Protein 4Z8M (pdb70)

CATH classification: 2.60.210.10

GO terms:
  GO:0061630 ubiquitin protein ligase activity (F, IDA)
  GO:0002753 cytoplasmic pattern recognition receptor signaling pathway (P, IDA)
  GO:0034142 toll-like receptor 4 signaling pathway (P, IDA)
  GO:0034162 toll-like receptor 9 signaling pathway (P, IDA)
  GO:0038061 non-canonical NF-kappaB signal transduction (P, IDA)
  GO:0005737 cytoplasm (C, IDA)
  GO:0038173 interleukin-17A-mediated signaling pathway (P, IDA)
  GO:0030674 protein-macromolecule adaptor activity (F, IDA)
  GO:0034450 ubiquitin-ubiquitin ligase activity (F, IDA)
  GO:0140374 antiviral innate immune response (P, IDA)
  GO:0023035 CD40 signaling pathway (P, IDA)
  GO:0050852 T cell receptor signaling pathway (P, IDA)
  GO:0007249 canonical NF-kappaB signal transduction (P, IDA)
  GO:0070534 protein K63-linked ubiquitination (P, IDA)
  GO:0000045 autophagosome assembly (P, IDA)
  GO:0005737 cytoplasm (C, IC)
  GO:0031234 extrinsic component of cytoplasmic side of plasma membrane (C, IC)
  GO:0038172 interleukin-33-mediated signaling pathway (P, IMP)
  GO:1904996 positive regulation of leukocyte adhesion to vascular endothelial cell (P, IMP)
  GO:0007249 canonical NF-kappaB signal transduction (P, IMP)

Secondary structure (DSSP, 8-state):
-EEEEEEE--HHHHHHHHHTT--EEEEPPPEESSSS--EEEEEEEE--TT-SSSTTEEEEEEEEE--TTGGGS-SS--EEEEEEE---SS-SSP--EEEEEEE-TT-STTSPP-SSEEEEEEEEEEEEEGGGGGGTT-EETTEEEEEEEEE-/-EEEEEEE--HHHHHHHHHTT--EEEEPPPEESSSS--EEEEEEEE--TT-SS-TTEEEEEEEEE--TTGGGS-SS--EEEEEEEPP--SSTT---EEEEEEE-TTSGGGSPPSSSB-SEEEEEEEEEEGGGGGGTT-BSSS-EEEEEEEE-------/---EEEE--/--EEEE-

B-factor: mean 55.22, std 14.44, range [28.88, 108.56]

InterPro domains:
  IPR001293 Zinc finger, TRAF-type [PF02176] (204-261)
  IPR001293 Zinc finger, TRAF-type [PS50145] (151-192)
  IPR001293 Zinc finger, TRAF-type [PS50145] (204-258)
  IPR001841 Zinc finger, RING-type [PF13923] (69-107)
  IPR001841 Zinc finger, RING-type [PS50089] (70-109)
  IPR001841 Zinc finger, RING-type [SM00184] (70-108)
  IPR002083 MATH/TRAF domain [PS50144] (350-499)
  IPR002083 MATH/TRAF domain [SM00061] (355-482)
  IPR008974 TRAF-like [G3DSA:2.60.210.10] (304-502)
  IPR012227 TNF receptor-associated factor TRAF, metazoa [PIRSF015614] (44-505)
  IPR013083 Zinc finger, RING/FYVE/PHD-type [G3DSA:3.30.40.10] (50-160)
  IPR013083 Zinc finger, RING/FYVE/PHD-type [G3DSA:3.30.40.10] (161-210)
  IPR013083 Zinc finger, RING/FYVE/PHD-type [G3DSA:3.30.40.10] (211-270)
  IPR017907 Zinc finger, RING-type, conserved site [PS00518] (85-94)
  IPR027139 TNF receptor-associated factor 6, C3HC3D-type RING zinc finger [cd16643] (67-124)
  IPR037309 TNF receptor-associated factor 6, MATH domain [cd03776] (351-500)
  IPR041310 TNF receptor-associated factor 6, zinc finger 2 [PF18048] (157-183)
  IPR049342 TRAF1-6, MATH domain [PF21355] (373-496)

Sequence (326 aa):
NGIYIWKIGNFGMHLKCQEEEKPVVIHSPGFYTGKPGYKLCMRLHLQLPTAQRCANYISLFVHTMQGEYDSHLPWPFQGTIRLTILDQSEAPVRQNHEEIMDAKPELLAFQRPTIPRNPKGFGYVTFMHLEALRQRTFIKDDTLLVRCEVSTNGIYIWKIGNFGMHLKCQEEEKPVVIHSPGFYTGKPGYKLCMRLHLQLPTAQRCANYISLFVHTMQGEYDSHLPWPFQGTIRLTILDQSEAPVRQNHEEIMDAKP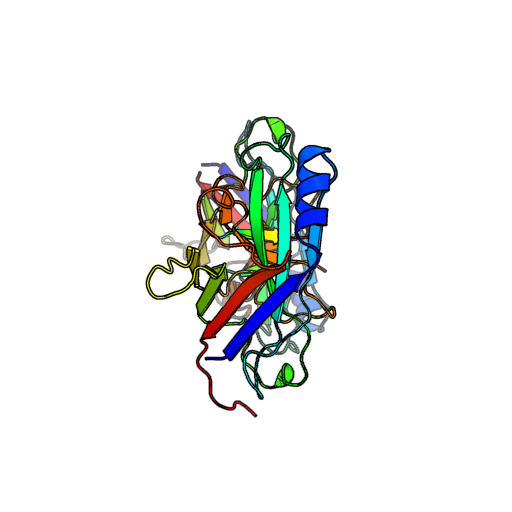ELLAFQRPTIPRNPKGFGYVTFMHLEALRQRTFIKDDTLLVRCEVSTRFDLEHHGPEENEYKGPEENEY

Nearest PDB structures (foldseek):
  1lb6-assembly1_A  TM=9.912E-01  e=5.684E-27  Homo sapiens
  1lb4-assembly1_A  TM=9.778E-01  e=6.799E-25  Homo sapiens
  6myd-assembly2_C  TM=9.867E-01  e=9.289E-24  Danio rerio
  3zjb-assembly1_C  TM=8.661E-01  e=1.782E-12  Homo sapiens
  4m4e-assembly1_C  TM=8.945E-01  e=5.129E-12  Homo sapiens

Organism: Homo sapiens (NCBI:txid9606)

Foldseek 3Di:
DAKDKFKAAQQVVQVVCLAVQHKHKDKGDWDALDVPGWIKIKIWTQAHCPDDPLRQAIWMWMATFDDPCLVPDDPQDFFKKKKWWFAPADDPVGDIQIDIDGDDRPDPRRGRDPHRIDPDIDTGSRRDHNVVCVVGPQADPRIIIMMMHIGD/DAKDKFKAALLVVQVVVQQVQHWDKDKGDWDALDVVGWIKIKIWTQAHCPDDPQHQAIWMWMATFDDDCLVWDDPQFWWKKKKWWWFPPPDPPTDIQIDIDTDDRVDPRRGHDPHGIPPDTDTGSRRDGNVVCVVGVQDDNRITMMMMHIDGDDDTPD/DDDDDDDDD/DDDDDDD

Solvent-accessible surface area: 15694 Å² total; per-residue (Å²): 130,16,96,58,52,12,143,7,36,89,0,30,88,31,40,120,29,7,122,104,64,101,104,11,53,34,69,11,80,30,16,58,21,29,164,90,5,10,51,0,1,0,4,0,27,2,32,43,51,110,33,112,82,26,28,46,65,0,0,0,4,0,0,0,33,81,15,145,53,8,80,153,25,99,56,29,0,94,19,35,1,83,0,1,0,29,8,38,20,101,49,119,89,107,91,71,61,73,50,87,3,88,7,54,55,36,1,21,0,0,60,117,4,118,100,94,63,12,38,36,0,5,0,5,52,45,5,4,70,20,47,32,13,216,139,106,56,6,48,106,126,69,30,0,30,0,48,0,32,6,40,123,114,13,109,52,82,11,70,6,34,98,0,40,48,46,52,61,46,12,86,78,52,43,106,8,54,25,98,10,76,32,17,61,15,28,153,75,0,2,45,1,13,1,8,0,32,2,36,40,61,114,30,108,98,22,26,48,63,0,0,0,3,2,10,1,37,80,12,85,62,7,79,91,10,69,60,41,1,104,23,41,0,97,0,0,0,29,4,36,24,108,36,137,69,133,113,64,61,62,63,101,3,100,8,31,47,51,0,25,2,4,48,123,6,122,104,89,44,18,61,9,0,0,0,19,49,68,5,8,63,21,66,30,19,90,151,90,58,4,52,71,125,66,37,0,36,0,47,1,13,3,50,46,99,76,94,84,92,102,108,56,45,23,1,38,90,53,216,107,40,30,7,37,88,145

Radius of gyration: 23.46 Å; Cα contacts (8 Å, |Δi|>4): 757; chains: 4; bounding box: 37×64×63 Å

Structure (mmCIF, N/CA/C/O backbone):
data_4Z8M
#
_entry.id   4Z8M
#
_cell.length_a   52.392
_cell.length_b   78.035
_cell.length_c   108.751
_cell.angle_alpha   90.00
_cell.angle_beta   90.00
_cell.angle_gamma   90.00
#
_symmetry.space_group_name_H-M   'P 21 2 21'
#
loop_
_entity.id
_entity.type
_entity.pdbx_description
1 polymer 'TNF receptor-associated factor 6'
2 polymer 'Peptide from Mitochondrial antiviral-signaling protein'
#
loop_
_atom_site.group_PDB
_atom_site.id
_atom_site.type_symbol
_atom_site.label_atom_id
_atom_site.label_alt_id
_atom_site.label_comp_id
_atom_site.label_asym_id
_atom_site.label_entity_id
_atom_site.label_seq_id
_atom_site.pdbx_PDB_ins_code
_atom_site.Cartn_x
_atom_site.Cartn_y
_atom_site.Cartn_z
_atom_site.occupancy
_atom_site.B_iso_or_equiv
_atom_site.auth_seq_id
_atom_site.auth_comp_id
_atom_site.auth_asym_id
_atom_site.auth_atom_id
_atom_site.pdbx_PDB_model_num
ATOM 1 N N . ASN A 1 7 ? 34.862 81.955 27.883 1.00 58.21 350 ASN A N 1
ATOM 2 C CA . ASN A 1 7 ? 33.583 82.345 27.295 1.00 54.56 350 ASN A CA 1
ATOM 3 C C . ASN A 1 7 ? 32.645 81.169 27.092 1.00 60.03 350 ASN A C 1
ATOM 4 O O . ASN A 1 7 ? 33.048 80.120 26.580 1.00 67.26 350 ASN A O 1
ATOM 9 N N . GLY A 1 8 ? 31.384 81.350 27.471 1.00 59.37 351 GLY A N 1
ATOM 10 C CA . GLY A 1 8 ? 30.406 80.307 27.269 1.00 53.96 351 GLY A CA 1
ATOM 11 C C . GLY A 1 8 ? 29.782 80.513 25.918 1.00 52.88 351 GLY A C 1
ATOM 12 O O . GLY A 1 8 ? 29.515 81.643 25.518 1.00 53.77 351 GLY A O 1
ATOM 13 N N . ILE A 1 9 ? 29.518 79.411 25.234 1.00 49.45 352 ILE A N 1
ATOM 14 C CA . ILE A 1 9 ? 28.961 79.445 23.897 1.00 47.24 352 ILE A CA 1
ATOM 15 C C . ILE A 1 9 ? 27.813 78.470 23.843 1.00 46.93 352 ILE A C 1
ATOM 16 O O . ILE A 1 9 ? 27.954 77.333 24.286 1.00 50.04 352 ILE A O 1
ATOM 21 N N . TYR A 1 10 ? 26.672 78.901 23.320 1.00 41.97 353 TYR A N 1
ATOM 22 C CA . TYR A 1 10 ? 25.566 77.984 23.155 1.00 36.46 353 TYR A CA 1
ATOM 23 C C . TYR A 1 10 ? 24.978 78.117 21.774 1.00 37.21 353 TYR A C 1
ATOM 24 O O . TYR A 1 10 ? 24.651 79.213 21.326 1.00 36.26 353 TYR A O 1
ATOM 33 N N . ILE A 1 11 ? 24.824 76.981 21.104 1.00 41.31 354 ILE A N 1
ATOM 34 C CA . ILE A 1 11 ? 24.268 76.979 19.763 1.00 38.73 354 ILE A CA 1
ATOM 35 C C . ILE A 1 11 ? 22.906 76.341 19.794 1.00 42.33 354 ILE A C 1
ATOM 36 O O . ILE A 1 11 ? 22.762 75.149 20.093 1.00 50.13 354 ILE A O 1
ATOM 41 N N . TRP A 1 12 ? 21.915 77.173 19.492 1.00 40.82 355 TRP A N 1
ATOM 42 C CA . TRP A 1 12 ? 20.496 76.856 19.538 1.00 36.38 355 TRP A CA 1
ATOM 43 C C . TRP A 1 12 ? 20.097 76.292 18.181 1.00 41.25 355 TRP A C 1
ATOM 44 O O . TRP A 1 12 ? 20.033 77.021 17.199 1.00 42.49 355 TRP A O 1
ATOM 55 N N . LYS A 1 13 ? 19.874 74.988 18.111 1.00 38.90 356 LYS A N 1
ATOM 56 C CA . LYS A 1 13 ? 19.413 74.379 16.881 1.00 38.71 356 LYS A CA 1
ATOM 57 C C . LYS A 1 13 ? 17.891 74.517 16.825 1.00 41.62 356 LYS A C 1
ATOM 58 O O . LYS A 1 13 ? 17.181 73.885 17.596 1.00 41.58 356 LYS A O 1
ATOM 64 N N . ILE A 1 14 ? 17.390 75.364 15.932 1.00 43.78 357 ILE A N 1
ATOM 65 C CA . ILE A 1 14 ? 15.943 75.550 15.764 1.00 44.17 357 ILE A CA 1
ATOM 66 C C . ILE A 1 14 ? 15.433 74.701 14.604 1.00 47.66 357 ILE A C 1
ATOM 67 O O . ILE A 1 14 ? 15.527 75.116 13.454 1.00 52.16 357 ILE A O 1
ATOM 72 N N . GLY A 1 15 ? 14.909 73.511 14.896 1.00 48.51 358 GLY A N 1
ATOM 73 C CA . GLY A 1 15 ? 14.448 72.613 13.850 1.00 44.83 358 GLY A CA 1
ATOM 74 C C . GLY A 1 15 ? 13.109 73.006 13.266 1.00 49.99 358 GLY A C 1
ATOM 75 O O . GLY A 1 15 ? 12.462 73.926 13.766 1.00 52.34 358 GLY A O 1
ATOM 76 N N . ASN A 1 16 ? 12.703 72.309 12.204 1.00 53.98 359 ASN A N 1
ATOM 77 C CA . ASN A 1 16 ? 11.364 72.447 11.644 1.00 55.25 359 ASN A CA 1
ATOM 78 C C . ASN A 1 16 ? 11.111 73.855 11.111 1.00 55.45 359 ASN A C 1
ATOM 79 O O . ASN A 1 16 ? 9.975 74.333 11.086 1.00 59.90 359 ASN A O 1
ATOM 84 N N . PHE A 1 17 ? 12.170 74.520 10.674 1.00 50.97 360 PHE A N 1
ATOM 85 C CA . PHE A 1 17 ? 12.074 75.940 10.372 1.00 51.50 360 PHE A CA 1
ATOM 86 C C . PHE A 1 17 ? 11.232 76.287 9.137 1.00 51.78 360 PHE A C 1
ATOM 87 O O . PHE A 1 17 ? 10.688 77.391 9.061 1.00 51.95 360 PHE A O 1
ATOM 95 N N . GLY A 1 18 ? 11.120 75.374 8.177 1.00 49.08 361 GLY A N 1
ATOM 96 C CA . GLY A 1 18 ? 10.278 75.619 7.022 1.00 46.80 361 GLY A CA 1
ATOM 97 C C . GLY A 1 18 ? 8.847 75.923 7.424 1.00 56.26 361 GLY A C 1
ATOM 98 O O . GLY A 1 18 ? 8.197 76.826 6.885 1.00 54.51 361 GLY A O 1
ATOM 99 N N . MET A 1 19 ? 8.366 75.173 8.409 1.00 57.50 362 MET A N 1
ATOM 100 C CA . MET A 1 19 ? 7.029 75.362 8.930 1.00 53.39 362 MET A CA 1
ATOM 101 C C . MET A 1 19 ? 6.848 76.773 9.463 1.00 52.76 362 MET A C 1
ATOM 102 O O . MET A 1 19 ? 5.858 77.420 9.170 1.00 57.00 362 MET A O 1
ATOM 107 N N . HIS A 1 20 ? 7.832 77.248 10.224 1.00 55.59 363 HIS A N 1
ATOM 108 C CA . HIS A 1 20 ? 7.795 78.551 10.891 1.00 50.74 363 HIS A CA 1
ATOM 109 C C . HIS A 1 20 ? 7.709 79.722 9.905 1.00 53.55 363 HIS A C 1
ATOM 110 O O . HIS A 1 20 ? 6.987 80.699 10.142 1.00 49.19 363 HIS A O 1
ATOM 117 N N . LEU A 1 21 ? 8.441 79.610 8.796 1.00 53.83 364 LEU A N 1
ATOM 118 C CA . LEU A 1 21 ? 8.409 80.612 7.740 1.00 47.82 364 LEU A CA 1
ATOM 119 C C . LEU A 1 21 ? 7.060 80.612 7.053 1.00 52.11 364 LEU A C 1
ATOM 120 O O . LEU A 1 21 ? 6.574 81.657 6.626 1.00 53.09 364 LEU A O 1
ATOM 125 N N . LYS A 1 22 ? 6.467 79.428 6.949 1.00 51.98 365 LYS A N 1
ATOM 126 C CA . LYS A 1 22 ? 5.158 79.261 6.334 1.00 54.15 365 LYS A CA 1
ATOM 127 C C . LYS A 1 22 ? 4.072 79.957 7.141 1.00 56.82 365 LYS A C 1
ATOM 128 O O . LYS A 1 22 ? 3.176 80.573 6.565 1.00 64.00 365 LYS A O 1
ATOM 134 N N . CYS A 1 23 ? 4.121 79.851 8.467 1.00 53.67 366 CYS A N 1
ATOM 135 C CA . CYS A 1 23 ? 3.110 80.521 9.272 1.00 53.04 366 CYS A CA 1
ATOM 136 C C . CYS A 1 23 ? 3.311 82.019 9.266 1.00 51.94 366 CYS A C 1
ATOM 137 O O . CYS A 1 23 ? 2.345 82.774 9.343 1.00 55.15 366 CYS A O 1
ATOM 140 N N . GLN A 1 24 ? 4.557 82.457 9.138 1.00 47.67 367 GLN A N 1
ATOM 141 C CA . GLN A 1 24 ? 4.818 83.882 9.057 1.00 47.73 367 GLN A CA 1
ATOM 142 C C . GLN A 1 24 ? 4.173 84.425 7.780 1.00 53.13 367 GLN A C 1
ATOM 143 O O . GLN A 1 24 ? 3.562 85.490 7.806 1.00 52.95 367 GLN A O 1
ATOM 149 N N . GLU A 1 25 ? 4.312 83.686 6.670 1.00 58.74 368 GLU A N 1
ATOM 150 C CA . GLU A 1 25 ? 3.691 84.048 5.383 1.00 54.50 368 GLU A CA 1
ATOM 151 C C . GLU A 1 25 ? 2.181 84.066 5.494 1.00 55.30 368 GLU A C 1
ATOM 152 O O . GLU A 1 25 ? 1.518 84.924 4.927 1.00 55.13 368 GLU A O 1
ATOM 158 N N . GLU A 1 26 ? 1.629 83.118 6.241 1.00 56.09 369 GLU A N 1
ATOM 159 C CA . GLU A 1 26 ? 0.188 83.067 6.406 1.00 58.21 369 GLU A CA 1
ATOM 160 C C . GLU A 1 26 ? -0.283 84.122 7.414 1.00 53.46 369 GLU A C 1
ATOM 161 O O . GLU A 1 26 ? -1.452 84.153 7.784 1.00 55.71 369 GLU A O 1
ATOM 167 N N . GLU A 1 27 ? 0.625 85.021 7.793 1.00 53.29 370 GLU A N 1
ATOM 168 C CA . GLU A 1 27 ? 0.367 86.074 8.775 1.00 52.66 370 GLU A CA 1
ATOM 169 C C . GLU A 1 27 ? -0.071 85.490 10.116 1.00 51.76 370 GLU A C 1
ATOM 170 O O . GLU A 1 27 ? -1.000 85.979 10.753 1.00 54.80 370 GLU A O 1
ATOM 173 N N . LYS A 1 28 ? 0.600 84.421 10.523 1.00 50.66 371 LYS A N 1
ATOM 174 C CA . LYS A 1 28 ? 0.419 83.845 11.849 1.00 51.68 371 LYS A CA 1
ATOM 175 C C . LYS A 1 28 ? 1.616 84.154 12.736 1.00 49.12 371 LYS A C 1
ATOM 176 O O . LYS A 1 28 ? 2.747 83.872 12.356 1.00 50.86 371 LYS A O 1
ATOM 182 N N . PRO A 1 29 ? 1.382 84.752 13.915 1.00 50.74 372 PRO A N 1
ATOM 183 C CA . PRO A 1 29 ? 2.512 85.130 14.775 1.00 43.67 372 PRO A CA 1
ATOM 184 C C . PRO A 1 29 ? 3.411 83.938 15.093 1.00 40.88 372 PRO A C 1
ATOM 185 O O . PRO A 1 29 ? 2.911 82.861 15.383 1.00 44.51 372 PRO A O 1
ATOM 189 N N . VAL A 1 30 ? 4.719 84.107 14.981 1.00 40.74 373 VAL A N 1
ATOM 190 C CA . VAL A 1 30 ? 5.650 83.029 15.298 1.00 39.38 373 VAL A CA 1
ATOM 191 C C . VAL A 1 30 ? 6.550 83.539 16.393 1.00 38.73 373 VAL A C 1
ATOM 192 O O . VAL A 1 30 ? 7.145 84.591 16.230 1.00 43.34 373 VAL A O 1
ATOM 196 N N . VAL A 1 31 ? 6.625 82.833 17.518 1.00 38.59 374 VAL A N 1
ATOM 197 C CA . VAL A 1 31 ? 7.462 83.248 18.646 1.00 36.01 374 VAL A CA 1
ATOM 198 C C . VAL A 1 31 ? 8.081 82.031 19.312 1.00 36.66 374 VAL A C 1
ATOM 199 O O . VAL A 1 31 ? 7.355 81.134 19.720 1.00 39.19 374 VAL A O 1
ATOM 203 N N . ILE A 1 32 ? 9.405 81.989 19.438 1.00 35.24 375 ILE A N 1
ATOM 204 C CA . ILE A 1 32 ? 10.059 80.798 19.993 1.00 37.08 375 ILE A CA 1
ATOM 205 C C . ILE A 1 32 ? 11.059 81.084 21.118 1.00 36.25 375 ILE A C 1
ATOM 206 O O . ILE A 1 32 ? 11.750 82.097 21.116 1.00 39.55 375 ILE A O 1
ATOM 211 N N . HIS A 1 33 ? 11.130 80.179 22.080 1.00 37.62 376 HIS A N 1
ATOM 212 C CA . HIS A 1 33 ? 12.036 80.324 23.208 1.00 38.54 376 HIS A CA 1
ATOM 213 C C . HIS A 1 33 ? 13.042 79.203 23.218 1.00 38.78 376 HIS A C 1
ATOM 214 O O . HIS A 1 33 ? 12.720 78.061 22.911 1.00 41.09 376 HIS A O 1
ATOM 221 N N . SER A 1 34 ? 14.284 79.538 23.506 1.00 38.28 377 SER A N 1
ATOM 222 C CA . SER A 1 34 ? 15.313 78.528 23.565 1.00 36.43 377 SER A CA 1
ATOM 223 C C . SER A 1 34 ? 15.238 77.794 24.899 1.00 35.58 377 SER A C 1
ATOM 224 O O . SER A 1 34 ? 14.602 78.254 25.839 1.00 33.01 377 SER A O 1
ATOM 227 N N . PRO A 1 35 ? 15.874 76.625 24.982 1.00 41.74 378 PRO A N 1
ATOM 228 C CA . PRO A 1 35 ? 16.070 76.074 26.318 1.00 38.69 378 PRO A CA 1
ATOM 229 C C . PRO A 1 35 ? 16.949 77.021 27.125 1.00 37.79 378 PRO A C 1
ATOM 230 O O . PRO A 1 35 ? 17.544 77.930 26.559 1.00 38.12 378 PRO A O 1
ATOM 234 N N . GLY A 1 36 ? 17.016 76.830 28.431 1.00 38.57 379 GLY A N 1
ATOM 235 C CA . GLY A 1 36 ? 17.908 77.628 29.236 1.00 36.30 379 GLY A CA 1
ATOM 236 C C . GLY A 1 36 ? 19.291 77.060 29.011 1.00 39.91 379 GLY A C 1
ATOM 237 O O . GLY A 1 36 ? 19.442 75.908 28.619 1.00 44.36 379 GLY A O 1
ATOM 238 N N . PHE A 1 37 ? 20.307 77.871 29.230 1.00 36.95 380 PHE A N 1
ATOM 239 C CA . PHE A 1 37 ? 21.659 77.398 29.097 1.00 39.23 380 PHE A CA 1
ATOM 240 C C . PHE A 1 37 ? 22.526 78.239 30.016 1.00 40.29 380 PHE A C 1
ATOM 241 O O . PHE A 1 37 ? 22.151 79.359 30.356 1.00 38.19 380 PHE A O 1
ATOM 249 N N . TYR A 1 38 ? 23.671 77.705 30.427 1.00 38.11 381 TYR A N 1
ATOM 250 C CA . TYR A 1 38 ? 24.513 78.414 31.379 1.00 38.08 381 TYR A CA 1
ATOM 251 C C . TYR A 1 38 ? 25.716 79.054 30.695 1.00 38.47 381 TYR A C 1
ATOM 252 O O . TYR A 1 38 ? 26.305 78.492 29.788 1.00 47.91 381 TYR A O 1
ATOM 261 N N . THR A 1 39 ? 26.086 80.245 31.121 1.00 35.09 382 THR A N 1
ATOM 262 C CA . THR A 1 39 ? 27.274 80.863 30.579 1.00 38.34 382 THR A CA 1
ATOM 263 C C . THR A 1 39 ? 28.547 80.144 31.027 1.00 49.08 382 THR A C 1
ATOM 264 O O . THR A 1 39 ? 29.639 80.416 30.507 1.00 49.71 382 THR A O 1
ATOM 268 N N . GLY A 1 40 ? 28.391 79.191 31.950 1.00 47.38 383 GLY A N 1
ATOM 269 C CA . GLY A 1 40 ? 29.506 78.525 32.607 1.00 43.13 383 GLY A CA 1
ATOM 270 C C . GLY A 1 40 ? 28.991 77.741 33.797 1.00 44.06 383 GLY A C 1
ATOM 271 O O . GLY A 1 40 ? 27.786 77.695 34.008 1.00 48.81 383 GLY A O 1
ATOM 272 N N . LYS A 1 41 ? 29.867 77.055 34.529 1.00 46.01 384 LYS A N 1
ATOM 273 C CA . LYS A 1 41 ? 29.456 76.342 35.741 1.00 43.09 384 LYS A CA 1
ATOM 274 C C . LYS A 1 41 ? 30.515 76.513 36.805 1.00 42.72 384 LYS A C 1
ATOM 275 O O . LYS A 1 41 ? 31.461 75.737 36.844 1.00 47.15 384 LYS A O 1
ATOM 281 N N . PRO A 1 42 ? 30.365 77.510 37.692 1.00 43.07 385 PRO A N 1
ATOM 282 C CA . PRO A 1 42 ? 29.251 78.439 37.889 1.00 45.94 385 PRO A CA 1
ATOM 283 C C . PRO A 1 42 ? 29.143 79.471 36.773 1.00 43.74 385 PRO A C 1
ATOM 284 O O . PRO A 1 42 ? 30.142 79.752 36.137 1.00 43.99 385 PRO A O 1
ATOM 288 N N . GLY A 1 43 ? 27.941 80.000 36.549 1.00 42.17 386 GLY A N 1
ATOM 289 C CA . GLY A 1 43 ? 27.693 80.991 35.524 1.00 42.18 386 GLY A CA 1
ATOM 290 C C . GLY A 1 43 ? 26.233 81.409 35.519 1.00 43.64 386 GLY A C 1
ATOM 291 O O . GLY A 1 43 ? 25.451 80.927 36.336 1.00 49.15 386 GLY A O 1
ATOM 292 N N . TYR A 1 44 ? 25.874 82.347 34.645 1.00 39.18 387 TYR A N 1
ATOM 293 C CA . TYR A 1 44 ? 24.496 82.822 34.531 1.00 36.37 387 TYR A CA 1
ATOM 294 C C . TYR A 1 44 ? 23.638 81.872 33.726 1.00 36.23 387 TYR A C 1
ATOM 295 O O . TYR A 1 44 ? 24.142 81.130 32.907 1.00 39.23 387 TYR A O 1
ATOM 304 N N . LYS A 1 45 ? 22.340 81.871 33.967 1.00 37.19 388 LYS A N 1
ATOM 305 C CA . LYS A 1 45 ? 21.471 81.079 33.127 1.00 36.40 388 LYS A CA 1
ATOM 306 C C . LYS A 1 45 ? 20.696 82.042 32.239 1.00 38.55 388 LYS A C 1
ATOM 307 O O . LYS A 1 45 ? 20.092 82.994 32.715 1.00 39.74 388 LYS A O 1
ATOM 313 N N . LEU A 1 46 ? 20.782 81.843 30.934 1.00 38.46 389 LEU A N 1
ATOM 314 C CA . LEU A 1 46 ? 20.133 82.743 30.008 1.00 34.79 389 LEU A CA 1
ATOM 315 C C . LEU A 1 46 ? 19.263 81.921 29.122 1.00 35.33 389 LEU A C 1
ATOM 316 O O . LEU A 1 46 ? 19.350 80.706 29.154 1.00 37.10 389 LEU A O 1
ATOM 321 N N . CYS A 1 47 ? 18.418 82.578 28.336 1.00 38.44 390 CYS A N 1
ATOM 322 C CA . CYS A 1 47 ? 17.663 81.911 27.279 1.00 37.47 390 CYS A CA 1
ATOM 323 C C . CYS A 1 47 ? 17.339 82.939 26.199 1.00 37.32 390 CYS A C 1
ATOM 324 O O . CYS A 1 47 ? 17.533 84.136 26.403 1.00 39.95 390 CYS A O 1
ATOM 327 N N . MET A 1 48 ? 16.865 82.482 25.045 1.00 40.42 391 MET A N 1
ATOM 328 C CA . MET A 1 48 ? 16.637 83.388 23.922 1.00 37.28 391 MET A CA 1
ATOM 329 C C . MET A 1 48 ? 15.233 83.352 23.390 1.00 35.17 391 MET A C 1
ATOM 330 O O . MET A 1 48 ? 14.582 82.312 23.367 1.00 37.16 391 MET A O 1
ATOM 335 N N . ARG A 1 49 ? 14.791 84.522 22.963 1.00 32.27 392 ARG A N 1
ATOM 336 C CA . ARG A 1 49 ? 13.496 84.726 22.353 1.00 31.81 392 ARG A CA 1
ATOM 337 C C . ARG A 1 49 ? 13.734 85.105 20.900 1.00 39.06 392 ARG A C 1
ATOM 338 O O . ARG A 1 49 ? 14.487 86.053 20.618 1.00 36.86 392 ARG A O 1
ATOM 346 N N . LEU A 1 50 ? 13.118 84.370 19.979 1.00 37.75 393 LEU A N 1
ATOM 347 C CA . LEU A 1 50 ? 13.179 84.715 18.568 1.00 33.42 393 LEU A CA 1
ATOM 348 C C . LEU A 1 50 ? 11.767 84.854 18.046 1.00 32.27 393 LEU A C 1
ATOM 349 O O . LEU A 1 50 ? 10.944 83.979 18.297 1.00 37.13 393 LEU A O 1
ATOM 354 N N . HIS A 1 51 ? 11.484 85.942 17.332 1.00 33.52 394 HIS A N 1
ATOM 355 C CA . HIS A 1 51 ? 10.179 86.153 16.684 1.00 37.06 394 HIS A CA 1
ATOM 356 C C . HIS A 1 51 ? 10.327 86.058 15.178 1.00 37.88 394 HIS A C 1
ATOM 357 O O . HIS A 1 51 ? 11.411 86.271 14.656 1.00 39.57 394 HIS A O 1
ATOM 364 N N . LEU A 1 52 ? 9.240 85.755 14.481 1.00 37.38 395 LEU A N 1
ATOM 365 C CA . LEU A 1 52 ? 9.166 86.016 13.052 1.00 41.09 395 LEU A CA 1
ATOM 366 C C . LEU A 1 52 ? 8.074 87.055 12.911 1.00 44.54 395 LEU A C 1
ATOM 367 O O . LEU A 1 52 ? 6.899 86.749 13.109 1.00 51.74 395 LEU A O 1
ATOM 372 N N . GLN A 1 53 ? 8.462 88.296 12.645 1.00 44.59 396 GLN A N 1
ATOM 373 C CA . GLN A 1 53 ? 7.513 89.400 12.600 1.00 46.78 396 GLN A CA 1
ATOM 374 C C . GLN A 1 53 ? 6.586 89.303 11.407 1.00 51.24 396 GLN A C 1
ATOM 375 O O . GLN A 1 53 ? 7.044 89.018 10.298 1.00 52.24 396 GLN A O 1
ATOM 381 N N . LEU A 1 54 ? 5.291 89.542 11.633 1.00 51.66 397 LEU A N 1
ATOM 382 C CA . LEU A 1 54 ? 4.291 89.464 10.564 1.00 51.46 397 LEU A CA 1
ATOM 383 C C . LEU A 1 54 ? 4.626 90.422 9.428 1.00 56.99 397 LEU A C 1
ATOM 384 O O . LEU A 1 54 ? 5.438 91.325 9.603 1.00 53.00 397 LEU A O 1
ATOM 389 N N . PRO A 1 55 ? 4.040 90.195 8.235 1.00 60.90 398 PRO A N 1
ATOM 390 C CA . PRO A 1 55 ? 4.258 91.141 7.138 1.00 56.73 398 PRO A CA 1
ATOM 391 C C . PRO A 1 55 ? 3.446 92.426 7.310 1.00 67.80 398 PRO A C 1
ATOM 392 O O . PRO A 1 55 ? 3.723 93.420 6.635 1.00 71.39 398 PRO A O 1
ATOM 396 N N . THR A 1 56 ? 2.473 92.405 8.222 1.00 67.88 399 THR A N 1
ATOM 397 C CA . THR A 1 56 ? 1.579 93.539 8.436 1.00 65.00 399 THR A CA 1
ATOM 398 C C . THR A 1 56 ? 1.997 94.387 9.628 1.00 69.28 399 THR A C 1
ATOM 399 O O . THR A 1 56 ? 1.250 95.266 10.047 1.00 76.13 399 THR A O 1
ATOM 403 N N . ALA A 1 57 ? 3.178 94.138 10.185 1.00 65.76 400 ALA A N 1
ATOM 404 C CA . ALA A 1 57 ? 3.633 94.949 11.310 1.00 70.27 400 ALA A CA 1
ATOM 405 C C . ALA A 1 57 ? 3.974 96.355 10.825 1.00 78.59 400 ALA A C 1
ATOM 406 O O . ALA A 1 57 ? 4.219 96.554 9.634 1.00 77.19 400 ALA A O 1
ATOM 408 N N . GLN A 1 58 ? 4.049 97.316 11.746 1.00 86.51 401 GLN A N 1
ATOM 409 C CA . GLN A 1 58 ? 4.267 98.709 11.360 1.00 84.68 401 GLN A CA 1
ATOM 410 C C . GLN A 1 58 ? 5.733 98.804 10.975 1.00 88.15 401 GLN A C 1
ATOM 411 O O . GLN A 1 58 ? 6.073 98.710 9.790 1.00 86.93 401 GLN A O 1
ATOM 413 N N . ARG A 1 59 ? 6.610 98.958 11.963 1.00 91.92 402 ARG A N 1
ATOM 414 C CA . ARG A 1 59 ? 8.040 98.897 11.680 1.00 86.72 402 ARG A CA 1
ATOM 415 C C . ARG A 1 59 ? 8.392 97.424 11.834 1.00 81.39 402 ARG A C 1
ATOM 416 O O . ARG A 1 59 ? 7.517 96.617 12.152 1.00 86.31 402 ARG A O 1
ATOM 418 N N . CYS A 1 60 ? 9.643 97.073 11.578 1.00 69.77 403 CYS A N 1
ATOM 419 C CA . CYS A 1 60 ? 10.110 95.681 11.602 1.00 65.31 403 CYS A CA 1
ATOM 420 C C . CYS A 1 60 ? 9.217 94.632 10.928 1.00 56.82 403 CYS A C 1
ATOM 421 O O . CYS A 1 60 ? 9.158 93.506 11.403 1.00 54.76 403 CYS A O 1
ATOM 424 N N . ALA A 1 61 ? 8.517 94.964 9.850 1.00 62.04 404 ALA A N 1
ATOM 425 C CA . ALA A 1 61 ? 7.768 93.925 9.141 1.00 56.71 404 ALA A CA 1
ATOM 426 C C . ALA A 1 61 ? 8.750 92.994 8.428 1.00 51.25 404 ALA A C 1
ATOM 427 O O . ALA A 1 61 ? 9.734 93.452 7.839 1.00 53.50 404 ALA A O 1
ATOM 429 N N . ASN A 1 62 ? 8.484 91.693 8.506 1.00 52.00 405 ASN A N 1
ATOM 430 C CA . ASN A 1 62 ? 9.319 90.665 7.874 1.00 53.20 405 ASN A CA 1
ATOM 431 C C . ASN A 1 62 ? 10.737 90.563 8.428 1.00 49.31 405 ASN A C 1
ATOM 432 O O . ASN A 1 62 ? 11.643 90.070 7.759 1.00 46.57 405 ASN A O 1
ATOM 437 N N . TYR A 1 63 ? 10.924 91.028 9.655 1.00 48.58 406 TYR A N 1
ATOM 438 C CA . TYR A 1 63 ? 12.210 90.908 10.311 1.00 44.90 406 TYR A CA 1
ATOM 439 C C . TYR A 1 63 ? 12.199 89.739 11.283 1.00 45.18 406 TYR A C 1
ATOM 440 O O . TYR A 1 63 ? 11.149 89.324 11.768 1.00 46.89 406 TYR A O 1
ATOM 449 N N . ILE A 1 64 ? 13.381 89.194 11.530 1.00 42.35 407 ILE A N 1
ATOM 450 C CA . ILE A 1 64 ? 13.605 88.307 12.645 1.00 38.85 407 ILE A CA 1
ATOM 451 C C . ILE A 1 64 ? 14.005 89.129 13.876 1.00 42.99 407 ILE A C 1
ATOM 452 O O . ILE A 1 64 ? 14.901 89.981 13.790 1.00 42.17 407 ILE A O 1
ATOM 457 N N . SER A 1 65 ? 13.307 88.923 14.996 1.00 40.92 408 SER A N 1
ATOM 458 C CA . SER A 1 65 ? 13.679 89.559 16.255 1.00 37.44 408 SER A CA 1
ATOM 459 C C . SER A 1 65 ? 14.407 88.566 17.147 1.00 35.10 408 SER A C 1
ATOM 460 O O . SER A 1 65 ? 14.078 87.387 17.148 1.00 38.15 408 SER A O 1
ATOM 463 N N . LEU A 1 66 ? 15.376 89.026 17.926 1.00 32.41 409 LEU A N 1
ATOM 464 C CA . LEU A 1 66 ? 16.129 88.103 18.747 1.00 32.24 409 LEU A CA 1
ATOM 465 C C . LEU A 1 66 ? 16.460 88.736 20.096 1.00 33.84 409 LEU A C 1
ATOM 466 O O . LEU A 1 66 ? 17.026 89.826 20.145 1.00 32.19 409 LEU A O 1
ATOM 471 N N . PHE A 1 67 ? 16.087 88.063 21.189 1.00 34.10 410 PHE A N 1
ATOM 472 C CA . PHE A 1 67 ? 16.247 88.631 22.524 1.00 31.64 410 PHE A CA 1
ATOM 473 C C . PHE A 1 67 ? 16.818 87.678 23.529 1.00 33.68 410 PHE A C 1
ATOM 474 O O . PHE A 1 67 ? 16.452 86.504 23.540 1.00 38.36 410 PHE A O 1
ATOM 482 N N . VAL A 1 68 ? 17.665 88.199 24.414 1.00 32.92 411 VAL A N 1
ATOM 483 C CA . VAL A 1 68 ? 18.253 87.402 25.480 1.00 31.75 411 VAL A CA 1
ATOM 484 C C . VAL A 1 68 ? 17.584 87.675 26.811 1.00 36.51 411 VAL A C 1
ATOM 485 O O . VAL A 1 68 ? 17.371 88.831 27.167 1.00 38.98 411 VAL A O 1
ATOM 489 N N . HIS A 1 69 ? 17.271 86.617 27.554 1.00 36.84 412 HIS A N 1
ATOM 490 C CA . HIS A 1 69 ? 16.623 86.746 28.854 1.00 36.86 412 HIS A CA 1
ATOM 491 C C . HIS A 1 69 ? 17.417 86.052 29.943 1.00 39.16 412 HIS A C 1
ATOM 492 O O . HIS A 1 69 ? 17.988 84.994 29.701 1.00 37.83 412 HIS A O 1
ATOM 499 N N . THR A 1 70 ? 17.413 86.591 31.157 1.00 43.00 413 THR A N 1
ATOM 500 C CA . THR A 1 70 ? 18.039 85.857 32.252 1.00 41.63 413 THR A CA 1
ATOM 501 C C . THR A 1 70 ? 17.000 84.945 32.870 1.00 44.28 413 THR A C 1
ATOM 502 O O . THR A 1 70 ? 15.822 85.272 32.909 1.00 45.09 413 THR A O 1
ATOM 506 N N . MET A 1 71 ? 17.443 83.775 33.303 1.00 46.30 414 MET A N 1
ATOM 507 C CA . MET A 1 71 ? 16.610 82.843 34.032 1.00 41.38 414 MET A CA 1
ATOM 508 C C . MET A 1 71 ? 17.191 82.607 35.423 1.00 47.88 414 MET A C 1
ATOM 509 O O . MET A 1 71 ? 18.372 82.876 35.655 1.00 53.49 414 MET A O 1
ATOM 514 N N . GLN A 1 72 ? 16.390 82.085 36.345 1.00 49.84 415 GLN A N 1
ATOM 515 C CA . GLN A 1 72 ? 16.925 81.687 37.646 1.00 50.06 415 GLN A CA 1
ATOM 516 C C . GLN A 1 72 ? 17.776 80.430 37.559 1.00 49.80 415 GLN A C 1
ATOM 517 O O . GLN A 1 72 ? 17.358 79.409 37.005 1.00 51.87 415 GLN A O 1
ATOM 523 N N . GLY A 1 73 ? 18.979 80.514 38.107 1.00 42.61 416 GLY A N 1
ATOM 524 C CA . GLY A 1 73 ? 19.925 79.423 38.002 1.00 49.84 416 GLY A CA 1
ATOM 525 C C . GLY A 1 73 ? 20.543 78.925 39.293 1.00 55.30 416 GLY A C 1
ATOM 526 O O . GLY A 1 73 ? 20.490 79.599 40.323 1.00 54.76 416 GLY A O 1
ATOM 527 N N . GLU A 1 74 ? 21.136 77.736 39.221 1.00 54.25 417 GLU A N 1
ATOM 528 C CA . GLU A 1 74 ? 21.781 77.120 40.365 1.00 50.85 417 GLU A CA 1
ATOM 529 C C . GLU A 1 74 ? 22.693 78.061 41.108 1.00 51.80 417 GLU A C 1
ATOM 530 O O . GLU A 1 74 ? 22.659 78.108 42.324 1.00 58.44 417 GLU A O 1
ATOM 536 N N . TYR A 1 75 ? 23.505 78.808 40.375 1.00 50.50 418 TYR A N 1
ATOM 537 C CA . TYR A 1 75 ? 24.576 79.594 40.974 1.00 51.11 418 TYR A CA 1
ATOM 538 C C . TYR A 1 75 ? 24.195 81.054 41.245 1.00 55.38 418 TYR A C 1
ATOM 539 O O . TYR A 1 75 ? 25.072 81.857 41.592 1.00 53.18 418 TYR A O 1
ATOM 548 N N . ASP A 1 76 ? 22.912 81.397 41.080 1.00 53.83 419 ASP A N 1
ATOM 549 C CA . ASP A 1 76 ? 22.461 82.789 41.162 1.00 50.83 419 ASP A CA 1
ATOM 550 C C . ASP A 1 76 ? 22.978 83.511 42.404 1.00 56.90 419 ASP A C 1
ATOM 551 O O . ASP A 1 76 ? 23.456 84.652 42.330 1.00 59.19 419 ASP A O 1
ATOM 556 N N . SER A 1 77 ? 22.894 82.829 43.539 1.00 58.49 420 SER A N 1
ATOM 557 C CA . SER A 1 77 ? 23.341 83.360 44.825 1.00 55.08 420 SER A CA 1
ATOM 558 C C . SER A 1 77 ? 24.858 83.520 44.959 1.00 53.59 420 SER A C 1
ATOM 559 O O . SER A 1 77 ? 25.334 84.032 45.951 1.00 56.48 420 SER A O 1
ATOM 562 N N . HIS A 1 78 ? 25.624 83.076 43.974 1.00 57.18 421 HIS A N 1
ATOM 563 C CA . HIS A 1 78 ? 27.078 83.199 44.051 1.00 56.17 421 HIS A CA 1
ATOM 564 C C . HIS A 1 78 ? 27.614 84.239 43.084 1.00 56.47 421 HIS A C 1
ATOM 565 O O . HIS A 1 78 ? 28.755 84.674 43.217 1.00 60.50 421 HIS A O 1
ATOM 572 N N . LEU A 1 79 ? 26.806 84.628 42.101 1.00 48.99 422 LEU A N 1
ATOM 573 C CA . LEU A 1 79 ? 27.291 85.525 41.064 1.00 46.35 422 LEU A CA 1
ATOM 574 C C . LEU A 1 79 ? 27.072 86.998 41.353 1.00 46.54 422 LEU A C 1
ATOM 575 O O . LEU A 1 79 ? 26.114 87.360 42.019 1.00 53.11 422 LEU A O 1
ATOM 580 N N . PRO A 1 80 ? 27.922 87.866 40.793 1.00 43.49 423 PRO A N 1
ATOM 581 C CA . PRO A 1 80 ? 27.645 89.295 40.929 1.00 44.99 423 PRO A CA 1
ATOM 582 C C . PRO A 1 80 ? 26.439 89.751 40.080 1.00 51.73 423 PRO A C 1
ATOM 583 O O . PRO A 1 80 ? 26.276 89.332 38.928 1.00 49.35 423 PRO A O 1
ATOM 587 N N . TRP A 1 81 ? 25.592 90.598 40.660 1.00 53.09 424 TRP A N 1
ATOM 588 C CA . TRP A 1 81 ? 24.458 91.158 39.941 1.00 46.79 424 TRP A CA 1
ATOM 589 C C . TRP A 1 81 ? 24.480 92.680 39.953 1.00 50.06 424 TRP A C 1
ATOM 590 O O . TRP A 1 81 ? 24.846 93.287 40.951 1.00 53.78 424 TRP A O 1
ATOM 601 N N . PRO A 1 82 ? 24.085 93.309 38.840 1.00 49.86 425 PRO A N 1
ATOM 602 C CA . PRO A 1 82 ? 23.565 92.688 37.613 1.00 50.33 425 PRO A CA 1
ATOM 603 C C . PRO A 1 82 ? 24.641 92.020 36.761 1.00 50.07 425 PRO A C 1
ATOM 604 O O . PRO A 1 82 ? 25.822 92.308 36.940 1.00 51.96 425 PRO A O 1
ATOM 608 N N . PHE A 1 83 ? 24.234 91.154 35.840 1.00 50.66 426 PHE A N 1
ATOM 609 C CA . PHE A 1 83 ? 25.170 90.618 34.870 1.00 44.83 426 PHE A CA 1
ATOM 610 C C . PHE A 1 83 ? 25.747 91.799 34.118 1.00 47.76 426 PHE A C 1
ATOM 611 O O . PHE A 1 83 ? 25.008 92.672 33.656 1.00 52.95 426 PHE A O 1
ATOM 619 N N . GLN A 1 84 ? 27.068 91.836 34.033 1.00 50.62 427 GLN A N 1
ATOM 620 C CA . GLN A 1 84 ? 27.801 92.849 33.282 1.00 48.12 427 GLN A CA 1
ATOM 621 C C . GLN A 1 84 ? 28.687 92.141 32.266 1.00 57.08 427 GLN A C 1
ATOM 622 O O . GLN A 1 84 ? 29.409 91.191 32.620 1.00 62.58 427 GLN A O 1
ATOM 628 N N . GLY A 1 85 ? 28.688 92.599 31.021 1.00 54.65 428 GLY A N 1
ATOM 629 C CA . GLY A 1 85 ? 29.492 91.910 30.028 1.00 51.69 428 GLY A CA 1
ATOM 630 C C . GLY A 1 85 ? 29.063 92.095 28.591 1.00 50.85 428 GLY A C 1
ATOM 631 O O . GLY A 1 85 ? 28.484 93.116 28.219 1.00 56.49 428 GLY A O 1
ATOM 632 N N . THR A 1 86 ? 29.451 91.144 27.755 1.00 49.50 429 THR A N 1
ATOM 633 C CA . THR A 1 86 ? 29.165 91.227 26.341 1.00 50.01 429 THR A CA 1
ATOM 634 C C . THR A 1 86 ? 28.429 89.980 25.871 1.00 47.65 429 THR A C 1
ATOM 635 O O . THR A 1 86 ? 28.731 88.862 26.286 1.00 46.57 429 THR A O 1
ATOM 639 N N . ILE A 1 87 ? 27.409 90.192 25.053 1.00 43.71 430 ILE A N 1
ATOM 640 C CA . ILE A 1 87 ? 26.694 89.093 24.460 1.00 44.46 430 ILE A CA 1
ATOM 641 C C . ILE A 1 87 ? 26.811 89.228 22.973 1.00 46.21 430 ILE A C 1
ATOM 642 O O . ILE A 1 87 ? 26.596 90.311 22.434 1.00 49.11 430 ILE A O 1
ATOM 647 N N . ARG A 1 88 ? 27.175 88.140 22.309 1.00 45.44 431 ARG A N 1
ATOM 648 C CA . ARG A 1 88 ? 27.377 88.178 20.875 1.00 44.00 431 ARG A CA 1
ATOM 649 C C . ARG A 1 88 ? 26.344 87.223 20.295 1.00 45.64 431 ARG A C 1
ATOM 650 O O . ARG A 1 88 ? 26.331 86.036 20.612 1.00 47.40 431 ARG A O 1
ATOM 658 N N . LEU A 1 89 ? 25.419 87.752 19.507 1.00 44.94 432 LEU A N 1
ATOM 659 C CA . LEU A 1 89 ? 24.353 86.936 18.961 1.00 42.69 432 LEU A CA 1
ATOM 660 C C . LEU A 1 89 ? 24.606 86.708 17.484 1.00 46.30 432 LEU A C 1
ATOM 661 O O . LEU A 1 89 ? 24.713 87.677 16.733 1.00 45.64 432 LEU A O 1
ATOM 666 N N . THR A 1 90 ? 24.714 85.448 17.059 1.00 45.21 433 THR A N 1
ATOM 667 C CA . THR A 1 90 ? 24.992 85.177 15.647 1.00 47.77 433 THR A CA 1
ATOM 668 C C . THR A 1 90 ? 24.039 84.189 14.998 1.00 44.31 433 THR A C 1
ATOM 669 O O . THR A 1 90 ? 23.814 83.104 15.522 1.00 46.57 433 THR A O 1
ATOM 673 N N . ILE A 1 91 ? 23.534 84.531 13.821 1.00 38.88 434 ILE A N 1
ATOM 674 C CA . ILE A 1 91 ? 22.875 83.528 13.016 1.00 44.83 434 ILE A CA 1
ATOM 675 C C . ILE A 1 91 ? 23.889 82.994 12.018 1.00 47.25 434 ILE A C 1
ATOM 676 O O . ILE A 1 91 ? 24.345 83.711 11.134 1.00 47.04 434 ILE A O 1
ATOM 681 N N . LEU A 1 92 ? 24.227 81.717 12.188 1.00 48.79 435 LEU A N 1
ATOM 682 C CA . LEU A 1 92 ? 25.311 81.068 11.472 1.00 45.88 435 LEU A CA 1
ATOM 683 C C . LEU A 1 92 ? 24.962 80.713 10.027 1.00 52.01 435 LEU A C 1
ATOM 684 O O . LEU A 1 92 ? 23.825 80.351 9.712 1.00 54.17 435 LEU A O 1
ATOM 689 N N . ASP A 1 93 ? 25.967 80.841 9.166 1.00 54.78 436 ASP A N 1
ATOM 690 C CA . ASP A 1 93 ? 25.940 80.396 7.778 1.00 52.65 436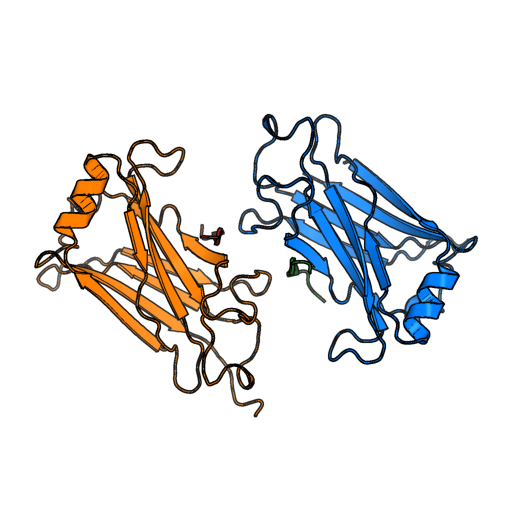 ASP A CA 1
ATOM 691 C C . ASP A 1 93 ? 26.329 78.926 7.658 1.00 56.33 436 ASP A C 1
ATOM 692 O O . ASP A 1 93 ? 27.327 78.494 8.231 1.00 61.18 436 ASP A O 1
ATOM 697 N N . GLN A 1 94 ? 25.519 78.155 6.943 1.00 56.97 437 GLN A N 1
ATOM 698 C CA . GLN A 1 94 ? 25.804 76.747 6.725 1.00 56.78 437 GLN A CA 1
ATOM 699 C C . GLN A 1 94 ? 26.098 76.402 5.235 1.00 64.91 437 GLN A C 1
ATOM 700 O O . GLN A 1 94 ? 26.016 75.241 4.810 1.00 65.88 437 GLN A O 1
ATOM 706 N N . SER A 1 95 ? 26.440 77.421 4.449 1.00 65.30 438 SER A N 1
ATOM 707 C CA . SER A 1 95 ? 26.882 77.229 3.073 1.00 63.34 438 SER A CA 1
ATOM 708 C C . SER A 1 95 ? 28.286 76.654 3.137 1.00 65.87 438 SER A C 1
ATOM 709 O O . SER A 1 95 ? 28.965 76.829 4.148 1.00 62.86 438 SER A O 1
ATOM 712 N N . GLU A 1 96 ? 28.715 75.934 2.103 1.00 73.53 439 GLU A N 1
ATOM 713 C CA . GLU A 1 96 ? 30.043 75.326 2.137 1.00 76.68 439 GLU A CA 1
ATOM 714 C C . GLU A 1 96 ? 31.041 76.207 1.384 1.00 77.56 439 GLU A C 1
ATOM 715 O O . GLU A 1 96 ? 31.406 75.940 0.235 1.00 79.16 439 GLU A O 1
ATOM 717 N N . ALA A 1 97 ? 31.537 77.225 2.079 1.00 77.31 440 ALA A N 1
ATOM 718 C CA . ALA A 1 97 ? 32.321 78.262 1.431 1.00 78.46 440 ALA A CA 1
ATOM 719 C C . ALA A 1 97 ? 33.061 79.144 2.411 1.00 81.95 440 ALA A C 1
ATOM 720 O O . ALA A 1 97 ? 32.517 80.172 2.821 1.00 79.64 440 ALA A O 1
ATOM 722 N N . PRO A 1 98 ? 34.282 78.748 2.808 1.00 83.98 441 PRO A N 1
ATOM 723 C CA . PRO A 1 98 ? 35.105 79.684 3.575 1.00 73.28 441 PRO A CA 1
ATOM 724 C C . PRO A 1 98 ? 35.474 80.830 2.659 1.00 74.62 441 PRO A C 1
ATOM 725 O O . PRO A 1 98 ? 35.761 80.561 1.489 1.00 78.43 441 PRO A O 1
ATOM 729 N N . VAL A 1 99 ? 35.435 82.070 3.131 1.00 70.60 442 VAL A N 1
ATOM 730 C CA . VAL A 1 99 ? 34.989 82.423 4.467 1.00 71.40 442 VAL A CA 1
ATOM 731 C C . VAL A 1 99 ? 33.454 82.489 4.573 1.00 79.53 442 VAL A C 1
ATOM 732 O O . VAL A 1 99 ? 32.797 83.201 3.801 1.00 78.90 442 VAL A O 1
ATOM 734 N N . ARG A 1 100 ? 32.880 81.780 5.547 1.00 71.94 443 ARG A N 1
ATOM 735 C CA . ARG A 1 100 ? 31.422 81.773 5.709 1.00 64.51 443 ARG A CA 1
ATOM 736 C C . ARG A 1 100 ? 30.958 83.147 6.198 1.00 65.30 443 ARG A C 1
ATOM 737 O O . ARG A 1 100 ? 31.672 83.832 6.929 1.00 67.73 443 ARG A O 1
ATOM 745 N N . GLN A 1 101 ? 29.754 83.559 5.804 1.00 63.89 444 GLN A N 1
ATOM 746 C CA . GLN A 1 101 ? 29.276 84.904 6.137 1.00 60.17 444 GLN A CA 1
ATOM 747 C C . GLN A 1 101 ? 28.141 84.889 7.138 1.00 57.42 444 GLN A C 1
ATOM 748 O O . GLN A 1 101 ? 26.957 84.916 6.789 1.00 57.97 444 GLN A O 1
ATOM 754 N N . ASN A 1 102 ? 28.546 84.861 8.401 1.00 56.09 445 ASN A N 1
ATOM 755 C CA . ASN A 1 102 ? 27.630 84.915 9.522 1.00 51.91 445 ASN A CA 1
ATOM 756 C C . ASN A 1 102 ? 27.042 86.294 9.702 1.00 49.91 445 ASN A C 1
ATOM 757 O O . ASN A 1 102 ? 27.683 87.309 9.387 1.00 51.43 445 ASN A O 1
ATOM 762 N N . HIS A 1 103 ? 25.803 86.318 10.170 1.00 48.50 446 HIS A N 1
ATOM 763 C CA . HIS A 1 103 ? 25.145 87.564 10.501 1.00 52.37 446 HIS A CA 1
ATOM 764 C C . HIS A 1 103 ? 25.214 87.813 12.009 1.00 51.41 446 HIS A C 1
ATOM 765 O O . HIS A 1 103 ? 24.508 87.139 12.757 1.00 49.89 446 HIS A O 1
ATOM 772 N N . GLU A 1 104 ? 26.042 88.746 12.484 1.00 53.50 447 GLU A N 1
ATOM 773 C CA . GLU A 1 104 ? 26.126 88.895 13.939 1.00 56.78 447 GLU A CA 1
ATOM 774 C C . GLU A 1 104 ? 26.077 90.333 14.445 1.00 55.81 447 GLU A C 1
ATOM 775 O O . GLU A 1 104 ? 26.490 91.264 13.774 1.00 61.92 447 GLU A O 1
ATOM 781 N N . GLU A 1 105 ? 25.586 90.475 15.669 1.00 57.59 448 GLU A N 1
ATOM 782 C CA . GLU A 1 105 ? 25.526 91.748 16.358 1.00 58.27 448 GLU A CA 1
ATOM 783 C C . GLU A 1 105 ? 26.106 91.531 17.735 1.00 55.76 448 GLU A C 1
ATOM 784 O O . GLU A 1 105 ? 25.834 90.516 18.370 1.00 53.23 448 GLU A O 1
ATOM 790 N N . ILE A 1 106 ? 26.916 92.475 18.190 1.00 57.32 449 ILE A N 1
ATOM 791 C CA . ILE A 1 106 ? 27.498 92.384 19.517 1.00 52.89 449 ILE A CA 1
ATOM 792 C C . ILE A 1 106 ? 26.838 93.427 20.399 1.00 55.33 449 ILE A C 1
ATOM 793 O O . ILE A 1 106 ? 26.810 94.615 20.060 1.00 59.13 449 ILE A O 1
ATOM 798 N N . MET A 1 107 ? 26.298 93.000 21.531 1.00 54.45 450 MET A N 1
ATOM 799 C CA . MET A 1 107 ? 25.617 93.949 22.399 1.00 53.92 450 MET A CA 1
ATOM 800 C C . MET A 1 107 ? 26.233 93.985 23.772 1.00 50.33 450 MET A C 1
ATOM 801 O O . MET A 1 107 ? 26.645 92.955 24.287 1.00 49.71 450 MET A O 1
ATOM 806 N N . ASP A 1 108 ? 26.289 95.190 24.342 1.00 55.17 451 ASP A N 1
ATOM 807 C CA . ASP A 1 108 ? 26.924 95.444 25.638 1.00 61.14 451 ASP A CA 1
ATOM 808 C C . ASP A 1 108 ? 25.964 95.385 26.842 1.00 59.86 451 ASP A C 1
ATOM 809 O O . ASP A 1 108 ? 25.015 96.164 26.912 1.00 61.65 451 ASP A O 1
ATOM 814 N N . ALA A 1 109 ? 26.207 94.476 27.789 1.00 56.66 452 ALA A N 1
ATOM 815 C CA . ALA A 1 109 ? 25.434 94.464 29.039 1.00 52.83 452 ALA A CA 1
ATOM 816 C C . ALA A 1 109 ? 25.870 95.587 29.976 1.00 56.85 452 ALA A C 1
ATOM 817 O O . ALA A 1 109 ? 26.917 95.504 30.623 1.00 60.40 452 ALA A O 1
ATOM 819 N N . LYS A 1 110 ? 25.032 96.610 30.073 1.00 57.27 453 LYS A N 1
ATOM 820 C CA . LYS A 1 110 ? 25.241 97.760 30.944 1.00 54.71 453 LYS A CA 1
ATOM 821 C C . LYS A 1 110 ? 24.581 97.552 32.311 1.00 51.71 453 LYS A C 1
ATOM 822 O O . LYS A 1 110 ? 23.438 97.090 32.396 1.00 47.79 453 LYS A O 1
ATOM 826 N N . PRO A 1 111 ? 25.281 97.889 33.399 1.00 56.87 454 PRO A N 1
ATOM 827 C CA . PRO A 1 111 ? 24.637 97.668 34.706 1.00 61.85 454 PRO A CA 1
ATOM 828 C C . PRO A 1 111 ? 23.321 98.454 34.911 1.00 57.01 454 PRO A C 1
ATOM 829 O O . PRO A 1 111 ? 22.527 98.052 35.774 1.00 54.55 454 PRO A O 1
ATOM 833 N N . GLU A 1 112 ? 23.069 99.499 34.115 1.00 53.99 455 GLU A N 1
ATOM 834 C CA . GLU A 1 112 ? 21.870 100.326 34.302 1.00 50.44 455 GLU A CA 1
ATOM 835 C C . GLU A 1 112 ? 20.582 99.669 33.833 1.00 48.46 455 GLU A C 1
ATOM 836 O O . GLU A 1 112 ? 19.517 100.236 34.015 1.00 43.93 455 GLU A O 1
ATOM 842 N N . LEU A 1 113 ? 20.658 98.463 33.286 1.00 47.63 456 LEU A N 1
ATOM 843 C CA . LEU A 1 113 ? 19.456 97.840 32.760 1.00 46.64 456 LEU A CA 1
ATOM 844 C C . LEU A 1 113 ? 18.771 96.958 33.786 1.00 49.56 456 LEU A C 1
ATOM 845 O O . LEU A 1 113 ? 19.419 96.409 34.677 1.00 52.03 456 LEU A O 1
ATOM 850 N N . LEU A 1 114 ? 17.451 96.836 33.661 1.00 48.13 457 LEU A N 1
ATOM 851 C CA . LEU A 1 114 ? 16.693 95.895 34.467 1.00 46.11 457 LEU A CA 1
ATOM 852 C C . LEU A 1 114 ? 16.797 94.457 33.945 1.00 48.29 457 LEU A C 1
ATOM 853 O O . LEU A 1 114 ? 16.680 93.496 34.707 1.00 50.55 457 LEU A O 1
ATOM 858 N N . ALA A 1 115 ? 17.037 94.308 32.648 1.00 49.40 458 ALA A N 1
ATOM 859 C CA . ALA A 1 115 ? 17.010 92.993 32.021 1.00 52.81 458 ALA A CA 1
ATOM 860 C C . ALA A 1 115 ? 18.012 91.997 32.607 1.00 55.69 458 ALA A C 1
ATOM 861 O O . ALA A 1 115 ? 17.756 90.791 32.584 1.00 61.37 458 ALA A O 1
ATOM 863 N N . PHE A 1 116 ? 19.114 92.486 33.171 1.00 49.00 459 PHE A N 1
ATOM 864 C CA . PHE A 1 116 ? 20.145 91.581 33.684 1.00 51.50 459 PHE A CA 1
ATOM 865 C C . PHE A 1 116 ? 20.287 91.631 35.209 1.00 50.17 459 PHE A C 1
ATOM 866 O O . PHE A 1 116 ? 21.237 91.096 35.795 1.00 42.85 459 PHE A O 1
ATOM 874 N N . GLN A 1 117 ? 19.315 92.263 35.848 1.00 49.81 460 GLN A N 1
ATOM 875 C CA . GLN A 1 117 ? 19.240 92.213 37.290 1.00 46.55 460 GLN A CA 1
ATOM 876 C C . GLN A 1 117 ? 18.927 90.790 37.707 1.00 46.90 460 GLN A C 1
ATOM 877 O O . GLN A 1 117 ? 18.553 89.944 36.870 1.00 50.10 460 GLN A O 1
ATOM 883 N N . ARG A 1 118 ? 19.130 90.506 38.987 1.00 43.63 461 ARG A N 1
ATOM 884 C CA . ARG A 1 118 ? 18.963 89.145 39.449 1.00 47.34 461 ARG A CA 1
ATOM 885 C C . ARG A 1 118 ? 17.526 88.693 39.239 1.00 47.78 461 ARG A C 1
ATOM 886 O O . ARG A 1 118 ? 16.594 89.318 39.719 1.00 46.33 461 ARG A O 1
ATOM 894 N N . PRO A 1 119 ? 17.344 87.602 38.496 1.00 49.87 462 PRO A N 1
ATOM 895 C CA . PRO A 1 119 ? 15.976 87.165 38.212 1.00 57.14 462 PRO A CA 1
ATOM 896 C C . PRO A 1 119 ? 15.320 86.532 39.441 1.00 59.15 462 PRO A C 1
ATOM 897 O O . PRO A 1 119 ? 15.990 85.849 40.224 1.00 60.71 462 PRO A O 1
ATOM 901 N N . THR A 1 120 ? 14.023 86.786 39.606 1.00 58.16 463 THR A N 1
ATOM 902 C CA . THR A 1 120 ? 13.273 86.315 40.765 1.00 61.17 463 THR A CA 1
ATOM 903 C C . THR A 1 120 ? 12.151 85.378 40.344 1.00 59.23 463 THR A C 1
ATOM 904 O O . THR A 1 120 ? 11.634 84.590 41.127 1.00 67.05 463 THR A O 1
ATOM 908 N N . ILE A 1 121 ? 11.794 85.485 39.082 1.00 58.75 464 ILE A N 1
ATOM 909 C CA . ILE A 1 121 ? 10.884 84.574 38.419 1.00 58.84 464 ILE A CA 1
ATOM 910 C C . ILE A 1 121 ? 11.714 83.585 37.590 1.00 56.82 464 ILE A C 1
ATOM 911 O O . ILE A 1 121 ? 12.853 83.893 37.244 1.00 54.94 464 ILE A O 1
ATOM 916 N N . PRO A 1 122 ? 11.200 82.363 37.361 1.00 58.06 465 PRO A N 1
ATOM 917 C CA . PRO A 1 122 ? 11.959 81.408 36.546 1.00 57.60 465 PRO A CA 1
ATOM 918 C C . PRO A 1 122 ? 12.549 82.019 35.249 1.00 59.71 465 PRO A C 1
ATOM 919 O O . PRO A 1 122 ? 13.749 81.827 35.004 1.00 57.08 465 PRO A O 1
ATOM 923 N N . ARG A 1 123 ? 11.746 82.760 34.469 1.00 54.67 466 ARG A N 1
ATOM 924 C CA . ARG A 1 123 ? 12.240 83.418 33.258 1.00 49.23 466 ARG A CA 1
ATOM 925 C C . ARG A 1 123 ? 11.841 84.894 33.210 1.00 49.83 466 ARG A C 1
ATOM 926 O O . ARG A 1 123 ? 10.684 85.234 33.015 1.00 55.64 466 ARG A O 1
ATOM 934 N N . ASN A 1 124 ? 12.817 85.768 33.387 1.00 49.10 467 ASN A N 1
ATOM 935 C CA . ASN A 1 124 ? 12.608 87.208 33.384 1.00 44.56 467 ASN A CA 1
ATOM 936 C C . ASN A 1 124 ? 11.952 87.689 32.097 1.00 51.28 467 ASN A C 1
ATOM 937 O O . ASN A 1 124 ? 12.525 87.524 31.034 1.00 53.88 467 ASN A O 1
ATOM 942 N N . PRO A 1 125 ? 10.755 88.303 32.169 1.00 59.50 468 PRO A N 1
ATOM 943 C CA . PRO A 1 125 ? 10.109 88.696 30.897 1.00 49.17 468 PRO A CA 1
ATOM 944 C C . PRO A 1 125 ? 10.849 89.854 30.241 1.00 52.15 468 PRO A C 1
ATOM 945 O O . PRO A 1 125 ? 10.728 90.065 29.033 1.00 51.72 468 PRO A O 1
ATOM 949 N N . LYS A 1 126 ? 11.611 90.602 31.035 1.00 51.96 469 LYS A N 1
ATOM 950 C CA . LYS A 1 126 ? 12.394 91.692 30.489 1.00 47.03 469 LYS A CA 1
ATOM 951 C C . LYS A 1 126 ? 13.606 91.087 29.812 1.00 44.97 469 LYS A C 1
ATOM 952 O O . LYS A 1 126 ? 14.432 90.410 30.438 1.00 51.89 469 LYS A O 1
ATOM 958 N N . GLY A 1 127 ? 13.689 91.307 28.511 1.00 41.94 470 GLY A N 1
ATOM 959 C CA . GLY A 1 127 ? 14.756 90.738 27.714 1.00 38.84 470 GLY A CA 1
ATOM 960 C C . GLY A 1 127 ? 15.485 91.854 27.024 1.00 36.66 470 GLY A C 1
ATOM 961 O O . GLY A 1 127 ? 15.068 93.003 27.082 1.00 39.45 470 GLY A O 1
ATOM 962 N N . PHE A 1 128 ? 16.566 91.517 26.349 1.00 38.84 471 PHE A N 1
ATOM 963 C CA . PHE A 1 128 ? 17.444 92.528 25.786 1.00 38.09 471 PHE A CA 1
ATOM 964 C C . PHE A 1 128 ? 17.922 92.047 24.455 1.00 36.33 471 PHE A C 1
ATOM 965 O O . PHE A 1 128 ? 18.476 90.956 24.362 1.00 37.73 471 PHE A O 1
ATOM 973 N N . GLY A 1 129 ? 17.699 92.830 23.414 1.00 34.60 472 GLY A N 1
ATOM 974 C CA . GLY A 1 129 ? 18.086 92.371 22.102 1.00 34.07 472 GLY A CA 1
ATOM 975 C C . GLY A 1 129 ? 17.625 93.247 20.967 1.00 33.98 472 GLY A C 1
ATOM 976 O O . GLY A 1 129 ? 17.435 94.443 21.115 1.00 33.42 472 GLY A O 1
ATOM 977 N N . TYR A 1 130 ? 17.475 92.631 19.808 1.00 36.66 473 TYR A N 1
ATOM 978 C CA . TYR A 1 130 ? 17.221 93.365 18.594 1.00 39.44 473 TYR A CA 1
ATOM 979 C C . TYR A 1 130 ? 15.839 93.086 18.027 1.00 40.90 473 TYR A C 1
ATOM 980 O O . TYR A 1 130 ? 15.511 91.943 17.687 1.00 37.07 473 TYR A O 1
ATOM 989 N N . VAL A 1 131 ? 15.037 94.135 17.879 1.00 42.58 474 VAL A N 1
ATOM 990 C CA . VAL A 1 131 ? 13.775 93.958 17.184 1.00 40.97 474 VAL A CA 1
ATOM 991 C C . VAL A 1 131 ? 14.036 93.668 15.708 1.00 41.40 474 VAL A C 1
ATOM 992 O O . VAL A 1 131 ? 13.418 92.775 15.128 1.00 40.59 474 VAL A O 1
ATOM 996 N N . THR A 1 132 ? 14.977 94.393 15.105 1.00 45.69 475 THR A N 1
ATOM 997 C CA . THR A 1 132 ? 15.317 94.161 13.690 1.00 48.95 475 THR A CA 1
ATOM 998 C C . THR A 1 132 ? 16.634 93.432 13.512 1.00 43.66 475 THR A C 1
ATOM 999 O O . THR A 1 132 ? 17.569 94.000 12.949 1.00 50.25 475 THR A O 1
ATOM 1003 N N . PHE A 1 133 ? 16.718 92.192 13.979 1.00 38.74 476 PHE A N 1
ATOM 1004 C CA . PHE A 1 133 ? 17.987 91.496 13.943 1.00 39.40 476 PHE A CA 1
ATOM 1005 C C . PHE A 1 133 ? 18.454 91.179 12.526 1.00 43.08 476 PHE A C 1
ATOM 1006 O O . PHE A 1 133 ? 19.590 91.472 12.154 1.00 46.60 476 PHE A O 1
ATOM 1014 N N . MET A 1 134 ? 17.575 90.591 11.736 1.00 40.86 477 MET A N 1
ATOM 1015 C CA . MET A 1 134 ? 17.932 90.171 10.397 1.00 40.87 477 MET A CA 1
ATOM 1016 C C . MET A 1 134 ? 16.696 90.082 9.528 1.00 44.57 477 MET A C 1
ATOM 1017 O O . MET A 1 134 ? 15.693 89.509 9.934 1.00 44.46 477 MET A O 1
ATOM 1022 N N . HIS A 1 135 ? 16.755 90.669 8.338 1.00 47.57 478 HIS A N 1
ATOM 1023 C CA . HIS A 1 135 ? 15.616 90.607 7.437 1.00 46.17 478 HIS A CA 1
ATOM 1024 C C . HIS A 1 135 ? 15.435 89.205 6.841 1.00 47.65 478 HIS A C 1
ATOM 1025 O O . HIS A 1 135 ? 16.396 88.573 6.412 1.00 51.40 478 HIS A O 1
ATOM 1032 N N . LEU A 1 136 ? 14.193 88.741 6.793 1.00 47.95 479 LEU A N 1
ATOM 1033 C CA . LEU A 1 136 ? 13.881 87.419 6.270 1.00 48.33 479 LEU A CA 1
ATOM 1034 C C . LEU A 1 136 ? 14.413 87.225 4.859 1.00 55.06 479 LEU A C 1
ATOM 1035 O O . LEU A 1 136 ? 14.853 86.133 4.498 1.00 58.20 479 LEU A O 1
ATOM 1040 N N . GLU A 1 137 ? 14.384 88.285 4.059 1.00 56.21 480 GLU A N 1
ATOM 1041 C CA . GLU A 1 137 ? 14.842 88.182 2.685 1.00 56.66 480 GLU A CA 1
ATOM 1042 C C . GLU A 1 137 ? 16.361 87.999 2.603 1.00 59.03 480 GLU A C 1
ATOM 1043 O O . GLU A 1 137 ? 16.904 87.925 1.506 1.00 69.87 480 GLU A O 1
ATOM 1045 N N . ALA A 1 138 ? 17.041 87.884 3.741 1.00 53.44 481 ALA A N 1
ATOM 1046 C CA . ALA A 1 138 ? 18.466 87.543 3.742 1.00 52.80 481 ALA A CA 1
ATOM 1047 C C . ALA A 1 138 ? 18.663 86.042 3.918 1.00 56.52 481 ALA A C 1
ATOM 1048 O O . ALA A 1 138 ? 19.754 85.526 3.716 1.00 59.21 481 ALA A O 1
ATOM 1050 N N . LEU A 1 139 ? 17.598 85.342 4.297 1.00 58.38 482 LEU A N 1
ATOM 1051 C CA . LEU A 1 139 ? 17.657 83.900 4.469 1.00 55.58 482 LEU A CA 1
ATOM 1052 C C . LEU A 1 139 ? 17.564 83.243 3.124 1.00 60.64 482 LEU A C 1
ATOM 1053 O O . LEU A 1 139 ? 18.025 82.125 2.936 1.00 67.81 482 LEU A O 1
ATOM 1058 N N . ARG A 1 140 ? 16.970 83.949 2.175 1.00 60.66 483 ARG A N 1
ATOM 1059 C CA . ARG A 1 140 ? 16.746 83.373 0.866 1.00 63.38 483 ARG A CA 1
ATOM 1060 C C . ARG A 1 140 ? 17.958 83.614 -0.016 1.00 68.25 483 ARG A C 1
ATOM 1061 O O . ARG A 1 140 ? 17.935 83.342 -1.211 1.00 76.65 483 ARG A O 1
ATOM 1069 N N . GLN A 1 141 ? 19.033 84.102 0.585 1.00 60.82 484 GLN A N 1
ATOM 1070 C CA . GLN A 1 141 ? 20.197 84.524 -0.173 1.00 60.03 484 GLN A CA 1
ATOM 1071 C C . GLN A 1 141 ? 21.483 83.872 0.319 1.00 61.63 484 GLN A C 1
ATOM 1072 O O . GLN A 1 141 ? 22.573 84.1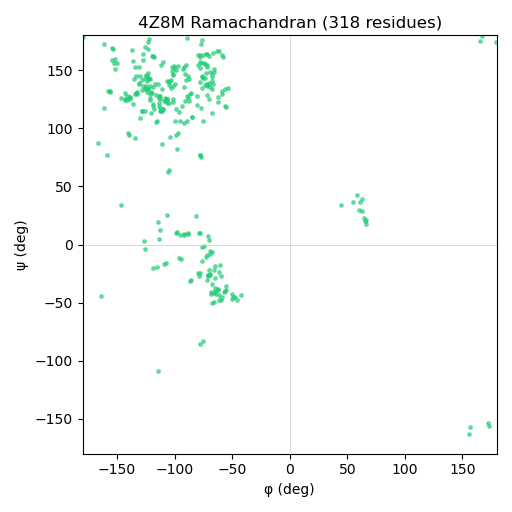98 -0.144 1.00 58.67 484 GLN A O 1
ATOM 1078 N N . ARG A 1 142 ? 21.350 82.993 1.301 1.00 59.20 485 ARG A N 1
ATOM 1079 C CA . ARG A 1 142 ? 22.466 82.202 1.786 1.00 54.87 485 ARG A CA 1
ATOM 1080 C C . ARG A 1 142 ? 21.950 80.902 2.337 1.00 53.42 485 ARG A C 1
ATOM 1081 O O . ARG A 1 142 ? 20.771 80.778 2.635 1.00 59.37 485 ARG A O 1
ATOM 1089 N N . THR A 1 143 ? 22.818 79.914 2.442 1.00 53.90 486 THR A N 1
ATOM 1090 C CA . THR A 1 143 ? 22.419 78.697 3.104 1.00 57.88 486 THR A CA 1
ATOM 1091 C C . THR A 1 143 ? 22.472 78.941 4.612 1.00 57.51 486 THR A C 1
ATOM 1092 O O . THR A 1 143 ? 23.427 78.560 5.279 1.00 54.22 486 THR A O 1
ATOM 1096 N N . PHE A 1 144 ? 21.466 79.644 5.129 1.00 57.56 487 PHE A N 1
ATOM 1097 C CA . PHE A 1 144 ? 21.306 79.787 6.569 1.00 52.65 487 PHE A CA 1
ATOM 1098 C C . PHE A 1 144 ? 20.510 78.621 7.116 1.00 55.66 487 PHE A C 1
ATOM 1099 O O . PHE A 1 144 ? 20.694 78.212 8.266 1.00 58.94 487 PHE A O 1
ATOM 1107 N N . ILE A 1 145 ? 19.599 78.110 6.297 1.00 52.30 488 ILE A N 1
ATOM 1108 C CA . ILE A 1 145 ? 18.819 76.942 6.673 1.00 55.66 488 ILE A CA 1
ATOM 1109 C C . ILE A 1 145 ? 19.381 75.714 5.984 1.00 55.37 488 ILE A C 1
ATOM 1110 O O . ILE A 1 145 ? 19.542 75.693 4.764 1.00 52.38 488 ILE A O 1
ATOM 1115 N N . LYS A 1 146 ? 19.704 74.705 6.780 1.00 54.53 489 LYS A N 1
ATOM 1116 C CA . LYS A 1 146 ? 20.236 73.464 6.253 1.00 57.63 489 LYS A CA 1
ATOM 1117 C C . LYS A 1 146 ? 19.622 72.300 6.999 1.00 65.62 489 LYS A C 1
ATOM 1118 O O . LYS A 1 146 ? 19.650 72.270 8.233 1.00 66.37 489 LYS A O 1
ATOM 1124 N N . ASP A 1 147 ? 19.058 71.353 6.247 1.00 70.96 490 ASP A N 1
ATOM 1125 C CA . ASP A 1 147 ? 18.345 70.211 6.821 1.00 70.58 490 ASP A CA 1
ATOM 1126 C C . ASP A 1 147 ? 17.168 70.733 7.631 1.00 63.83 490 ASP A C 1
ATOM 1127 O O . ASP A 1 147 ? 16.833 70.200 8.693 1.00 62.45 490 ASP A O 1
ATOM 1132 N N . ASP A 1 148 ? 16.575 71.800 7.102 1.00 61.69 491 ASP A N 1
ATOM 1133 C CA . ASP A 1 148 ? 15.376 72.452 7.628 1.00 61.28 491 ASP A CA 1
ATOM 1134 C C . ASP A 1 148 ? 15.640 73.083 9.014 1.00 63.18 491 ASP A C 1
ATOM 1135 O O . ASP A 1 148 ? 14.713 73.343 9.779 1.00 62.83 491 ASP A O 1
ATOM 1140 N N . THR A 1 149 ? 16.913 73.315 9.331 1.00 61.50 492 THR A N 1
ATOM 1141 C CA . THR A 1 149 ? 17.337 73.760 10.665 1.00 56.25 492 THR A CA 1
ATOM 1142 C C . THR A 1 149 ? 18.096 75.103 10.637 1.00 52.75 492 THR A C 1
ATOM 1143 O O . THR A 1 149 ? 18.948 75.335 9.771 1.00 54.78 492 THR A O 1
ATOM 1147 N N . LEU A 1 150 ? 17.766 75.991 11.570 1.00 46.06 493 LEU A N 1
ATOM 1148 C CA . LEU A 1 150 ? 18.482 77.249 11.722 1.00 44.27 493 LEU A CA 1
ATOM 1149 C C . LEU A 1 150 ? 19.384 77.249 12.958 1.00 44.88 493 LEU A C 1
ATOM 1150 O O . LEU A 1 150 ? 18.996 76.731 14.000 1.00 48.66 493 LEU A O 1
ATOM 1155 N N . LEU A 1 151 ? 20.581 77.827 12.844 1.00 40.28 494 LEU A N 1
ATOM 1156 C CA . LEU A 1 151 ? 21.546 77.846 13.948 1.00 37.28 494 LEU A CA 1
ATOM 1157 C C . LEU A 1 151 ? 21.731 79.242 14.530 1.00 42.93 494 LEU A C 1
ATOM 1158 O O . LEU A 1 151 ? 22.195 80.161 13.853 1.00 46.55 494 LEU A O 1
ATOM 1163 N N . VAL A 1 152 ? 21.360 79.405 15.793 1.00 44.20 495 VAL A N 1
ATOM 1164 C CA . VAL A 1 152 ? 21.513 80.683 16.466 1.00 38.62 495 VAL A CA 1
ATOM 1165 C C . VAL A 1 152 ? 22.578 80.511 17.522 1.00 40.53 495 VAL A C 1
ATOM 1166 O O . VAL A 1 152 ? 22.405 79.723 18.432 1.00 44.55 495 VAL A O 1
ATOM 1170 N N . ARG A 1 153 ? 23.698 81.202 17.380 1.00 44.82 496 ARG A N 1
ATOM 1171 C CA . ARG A 1 153 ? 24.792 81.051 18.328 1.00 45.92 496 ARG A CA 1
ATOM 1172 C C . ARG A 1 153 ? 24.794 82.217 19.316 1.00 45.96 496 ARG A C 1
ATOM 1173 O O . ARG A 1 153 ? 24.638 83.384 18.931 1.00 44.60 496 ARG A O 1
ATOM 1181 N N . CYS A 1 154 ? 24.984 81.886 20.588 1.00 44.68 497 CYS A N 1
ATOM 1182 C CA . CYS A 1 154 ? 25.031 82.871 21.658 1.00 42.54 497 CYS A CA 1
ATOM 1183 C C . CYS A 1 154 ? 26.335 82.674 22.414 1.00 40.85 497 CYS A C 1
ATOM 1184 O O . CYS A 1 154 ? 26.572 81.617 22.998 1.00 41.57 497 CYS A O 1
ATOM 1187 N N . GLU A 1 155 ? 27.198 83.680 22.349 1.00 40.15 498 GLU A N 1
ATOM 1188 C CA . GLU A 1 155 ? 28.498 83.625 22.997 1.00 47.44 498 GLU A CA 1
ATOM 1189 C C . GLU A 1 155 ? 28.581 84.727 24.032 1.00 49.19 498 GLU A C 1
ATOM 1190 O O . GLU A 1 155 ? 28.423 85.898 23.693 1.00 49.68 498 GLU A O 1
ATOM 1196 N N . VAL A 1 156 ? 28.801 84.354 25.293 1.00 49.45 499 VAL A N 1
ATOM 1197 C CA . VAL A 1 156 ? 28.766 85.322 26.376 1.00 48.50 499 VAL A CA 1
ATOM 1198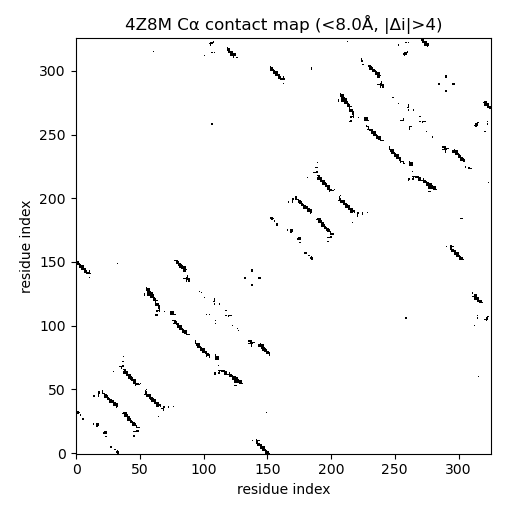 C C . VAL A 1 156 ? 30.119 85.545 27.013 1.00 51.50 499 VAL A C 1
ATOM 1199 O O . VAL A 1 156 ? 30.771 84.613 27.462 1.00 54.97 499 VAL A O 1
ATOM 1203 N N . SER A 1 157 ? 30.490 86.815 27.091 1.00 57.09 500 SER A N 1
ATOM 1204 C CA . SER A 1 157 ? 31.755 87.271 27.641 1.00 59.22 500 SER A CA 1
ATOM 1205 C C . SER A 1 157 ? 31.524 88.090 28.921 1.00 56.38 500 SER A C 1
ATOM 1206 O O . SER A 1 157 ? 30.610 88.897 28.968 1.00 59.76 500 SER A O 1
ATOM 1209 N N . THR A 1 158 ? 32.334 87.889 29.959 1.00 63.62 501 THR A N 1
ATOM 1210 C CA . THR A 1 158 ? 32.138 88.611 31.226 1.00 69.80 501 THR A CA 1
ATOM 1211 C C . THR A 1 158 ? 33.401 89.301 31.748 1.00 76.44 501 THR A C 1
ATOM 1212 O O . THR A 1 158 ? 33.371 90.487 32.107 1.00 72.40 501 THR A O 1
ATOM 1216 N N . ASN B 1 7 ? 12.985 124.036 27.378 1.00 66.77 350 ASN B N 1
ATOM 1217 C CA . ASN B 1 7 ? 13.068 123.185 28.562 1.00 66.33 350 ASN B CA 1
ATOM 1218 C C . ASN B 1 7 ? 11.881 123.416 29.520 1.00 70.36 350 ASN B C 1
ATOM 1219 O O . ASN B 1 7 ? 11.508 124.556 29.813 1.00 71.63 350 ASN B O 1
ATOM 1221 N N . GLY B 1 8 ? 11.283 122.321 29.989 1.00 64.21 351 GLY B N 1
ATOM 1222 C CA . GLY B 1 8 ? 10.186 122.364 30.946 1.00 59.70 351 GLY B CA 1
ATOM 1223 C C . GLY B 1 8 ? 10.684 122.309 32.377 1.00 54.95 351 GLY B C 1
ATOM 1224 O O . GLY B 1 8 ? 11.713 121.697 32.651 1.00 54.44 351 GLY B O 1
ATOM 1225 N N . ILE B 1 9 ? 9.989 122.979 33.289 1.00 53.85 352 ILE B N 1
ATOM 1226 C CA . ILE B 1 9 ? 10.434 123.034 34.683 1.00 49.61 352 ILE B CA 1
ATOM 1227 C C . ILE B 1 9 ? 9.294 122.774 35.638 1.00 45.33 352 ILE B C 1
ATOM 1228 O O . ILE B 1 9 ? 8.255 123.407 35.537 1.00 50.62 352 ILE B O 1
ATOM 1233 N N . TYR B 1 10 ? 9.492 121.861 36.579 1.00 40.98 353 TYR B N 1
ATOM 1234 C CA . TYR B 1 10 ? 8.482 121.600 37.587 1.00 42.30 353 TYR B CA 1
ATOM 1235 C C . TYR B 1 10 ? 9.134 121.543 38.963 1.00 45.31 353 TYR B C 1
ATOM 1236 O O . TYR B 1 10 ? 10.107 120.834 39.167 1.00 44.52 353 TYR B O 1
ATOM 1245 N N . ILE B 1 11 ? 8.577 122.276 39.917 1.00 45.53 354 ILE B N 1
ATOM 1246 C CA . ILE B 1 11 ? 9.092 122.247 41.267 1.00 45.70 354 ILE B CA 1
ATOM 1247 C C . ILE B 1 11 ? 8.084 121.545 42.168 1.00 47.69 354 ILE B C 1
ATOM 1248 O O . ILE B 1 11 ? 6.941 121.978 42.284 1.00 47.58 354 ILE B O 1
ATOM 1253 N N . TRP B 1 12 ? 8.515 120.416 42.730 1.00 45.73 355 TRP B N 1
ATOM 1254 C CA . TRP B 1 12 ? 7.711 119.553 43.576 1.00 44.18 355 TRP B CA 1
ATOM 1255 C C . TRP B 1 12 ? 7.864 119.944 45.045 1.00 53.38 355 TRP B C 1
ATOM 1256 O O . TRP B 1 12 ? 8.880 119.629 45.660 1.00 49.81 355 TRP B O 1
ATOM 1267 N N . LYS B 1 13 ? 6.852 120.608 45.616 1.00 60.79 356 LYS B N 1
ATOM 1268 C CA . LYS B 1 13 ? 6.884 120.960 47.043 1.00 55.95 356 LYS B CA 1
ATOM 1269 C C . LYS B 1 13 ? 6.362 119.769 47.833 1.00 53.59 356 LYS B C 1
ATOM 1270 O O . LYS B 1 13 ? 5.191 119.398 47.714 1.00 56.72 356 LYS B O 1
ATOM 1272 N N . ILE B 1 14 ? 7.266 119.119 48.561 1.00 52.98 357 ILE B N 1
ATOM 1273 C CA . ILE B 1 14 ? 6.933 117.965 49.391 1.00 53.45 357 ILE B CA 1
ATOM 1274 C C . ILE B 1 14 ? 6.777 118.426 50.830 1.00 64.88 357 ILE B C 1
ATOM 1275 O O . ILE B 1 14 ? 7.754 118.520 51.569 1.00 63.52 357 ILE B O 1
ATOM 1280 N N . GLY B 1 15 ? 5.537 118.711 51.219 1.00 74.34 358 GLY B N 1
ATOM 1281 C CA . GLY B 1 15 ? 5.233 119.209 52.547 1.00 70.77 358 GLY B CA 1
ATOM 1282 C C . GLY B 1 15 ? 5.297 118.098 53.562 1.00 66.20 358 GLY B C 1
ATOM 1283 O O . GLY B 1 15 ? 5.567 116.954 53.205 1.00 64.23 358 GLY B O 1
ATOM 1284 N N . ASN B 1 16 ? 5.124 118.458 54.829 1.00 73.25 359 ASN B N 1
ATOM 1285 C CA . ASN B 1 16 ? 4.980 117.488 55.906 1.00 75.23 359 ASN B CA 1
ATOM 1286 C C . ASN B 1 16 ? 6.218 116.602 56.011 1.00 73.11 359 ASN B C 1
ATOM 1287 O O . ASN B 1 16 ? 6.142 115.429 56.395 1.00 71.63 359 ASN B O 1
ATOM 1292 N N . PHE B 1 17 ? 7.357 117.171 55.631 1.00 72.76 360 PHE B N 1
ATOM 1293 C CA . PHE B 1 17 ? 8.578 116.401 55.519 1.00 69.17 360 PHE B CA 1
ATOM 1294 C C . PHE B 1 17 ? 9.138 115.977 56.865 1.00 72.42 360 PHE B C 1
ATOM 1295 O O . PHE B 1 17 ? 9.851 114.970 56.948 1.00 70.20 360 PHE B O 1
ATOM 1303 N N . GLY B 1 18 ? 8.843 116.755 57.907 1.00 75.53 361 GLY B N 1
ATOM 1304 C CA . GLY B 1 18 ? 9.239 116.405 59.260 1.00 67.69 361 GLY B CA 1
ATOM 1305 C C . GLY B 1 18 ? 8.686 115.041 59.608 1.00 67.23 361 GLY B C 1
ATOM 1306 O O . GLY B 1 18 ? 9.373 114.216 60.214 1.00 66.06 361 GLY B O 1
ATOM 1307 N N . MET B 1 19 ? 7.448 114.797 59.186 1.00 69.79 362 MET B N 1
ATOM 1308 C CA . MET B 1 19 ? 6.790 113.516 59.404 1.00 72.30 362 MET B CA 1
ATOM 1309 C C . MET B 1 19 ? 7.570 112.366 58.765 1.00 70.46 362 MET B C 1
ATOM 1310 O O . MET B 1 19 ? 7.828 111.345 59.409 1.00 69.32 362 MET B O 1
ATOM 1312 N N . HIS B 1 20 ? 7.973 112.550 57.510 1.00 68.67 363 HIS B N 1
ATOM 1313 C CA . HIS B 1 20 ? 8.622 111.485 56.746 1.00 66.78 363 HIS B CA 1
ATOM 1314 C C . HIS B 1 20 ? 9.986 111.041 57.291 1.00 70.60 363 HIS B C 1
ATOM 1315 O O . HIS B 1 20 ? 10.315 109.859 57.248 1.00 72.91 363 HIS B O 1
ATOM 1322 N N . LEU B 1 21 ? 10.789 111.970 57.791 1.00 69.35 364 LEU B N 1
ATOM 1323 C CA . LEU B 1 21 ? 12.058 111.586 58.405 1.00 72.20 364 LEU B CA 1
ATOM 1324 C C . LEU B 1 21 ? 11.823 110.762 59.669 1.00 80.00 364 LEU B C 1
ATOM 1325 O O . LEU B 1 21 ? 12.659 109.944 60.053 1.00 83.96 364 LEU B O 1
ATOM 1330 N N . LYS B 1 22 ? 10.697 110.995 60.336 1.00 79.58 365 LYS B N 1
ATOM 1331 C CA . LYS B 1 22 ? 10.411 110.269 61.562 1.00 82.89 365 LYS B CA 1
ATOM 1332 C C . LYS B 1 22 ? 10.309 108.772 61.302 1.00 84.90 365 LYS B C 1
ATOM 1333 O O . LYS B 1 22 ? 10.886 107.980 62.047 1.00 87.26 365 LYS B O 1
ATOM 1335 N N . CYS B 1 23 ? 9.633 108.388 60.219 1.00 80.85 366 CYS B N 1
ATOM 1336 C CA . CYS B 1 23 ? 9.464 106.971 59.893 1.00 80.65 366 CYS B CA 1
ATOM 1337 C C . CYS B 1 23 ? 10.809 106.383 59.478 1.00 81.88 366 CYS B C 1
ATOM 1338 O O . CYS B 1 23 ? 11.062 105.189 59.623 1.00 78.32 366 CYS B O 1
ATOM 1341 N N . GLN B 1 24 ? 11.680 107.252 58.984 1.00 83.71 367 GLN B N 1
ATOM 1342 C CA . GLN B 1 24 ? 13.036 106.858 58.670 1.00 84.38 367 GLN B CA 1
ATOM 1343 C C . GLN B 1 24 ? 13.768 106.369 59.906 1.00 88.42 367 GLN B C 1
ATOM 1344 O O . GLN B 1 24 ? 14.388 105.304 59.879 1.00 91.36 367 GLN B O 1
ATOM 1350 N N . GLU B 1 25 ? 13.674 107.123 60.995 1.00 87.25 368 GLU B N 1
ATOM 1351 C CA . GLU B 1 25 ? 14.305 106.706 62.238 1.00 88.91 368 GLU B CA 1
ATOM 1352 C C . GLU B 1 25 ? 13.668 105.421 62.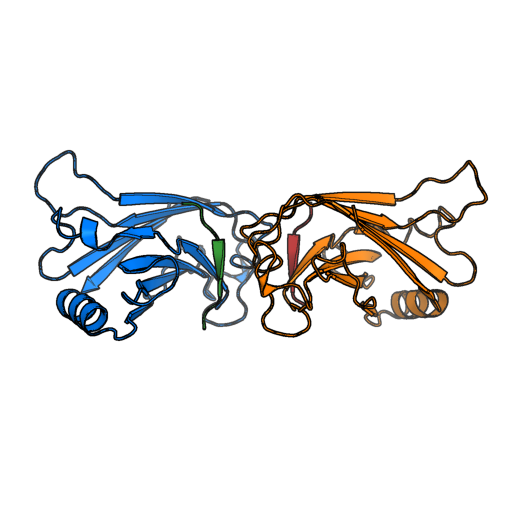783 1.00 89.00 368 GLU B C 1
ATOM 1353 O O . GLU B 1 25 ? 14.375 104.523 63.236 1.00 87.74 368 GLU B O 1
ATOM 1355 N N . GLU B 1 26 ? 12.341 105.320 62.676 1.00 91.27 369 GLU B N 1
ATOM 1356 C CA . GLU B 1 26 ? 11.583 104.175 63.194 1.00 89.43 369 GLU B CA 1
ATOM 1357 C C . GLU B 1 26 ? 11.643 102.939 62.294 1.00 93.10 369 GLU B C 1
ATOM 1358 O O . GLU B 1 26 ? 10.900 101.977 62.505 1.00 97.71 369 GLU B O 1
ATOM 1360 N N . GLU B 1 27 ? 12.518 102.984 61.292 1.00 91.95 370 GLU B N 1
ATOM 1361 C CA . GLU B 1 27 ? 12.712 101.893 60.335 1.00 90.38 370 GLU B CA 1
ATOM 1362 C C . GLU B 1 27 ? 11.405 101.470 59.649 1.00 89.02 370 GLU B C 1
ATOM 1363 O O . GLU B 1 27 ? 11.201 100.289 59.373 1.00 92.34 370 GLU B O 1
ATOM 1365 N N . LYS B 1 28 ? 10.537 102.439 59.361 1.00 86.35 371 LYS B N 1
ATOM 1366 C CA . LYS B 1 28 ? 9.339 102.200 58.554 1.00 87.27 371 LYS B CA 1
ATOM 1367 C C . LYS B 1 28 ? 9.512 102.816 57.158 1.00 87.57 371 LYS B C 1
ATOM 1368 O O . LYS B 1 28 ? 9.766 104.015 57.027 1.00 85.97 371 LYS B O 1
ATOM 1370 N N . PRO B 1 29 ? 9.340 101.998 56.109 1.00 87.87 372 PRO B N 1
ATOM 1371 C CA . PRO B 1 29 ? 9.577 102.379 54.708 1.00 84.87 372 PRO B CA 1
ATOM 1372 C C . PRO B 1 29 ? 8.829 103.640 54.271 1.00 80.02 372 PRO B C 1
ATOM 1373 O O . PRO B 1 29 ? 7.638 103.784 54.563 1.00 82.70 372 PRO B O 1
ATOM 1377 N N . VAL B 1 30 ? 9.529 104.540 53.580 1.00 74.59 373 VAL B N 1
ATOM 1378 C CA . VAL B 1 30 ? 8.938 105.800 53.124 1.00 69.71 373 VAL B CA 1
ATOM 1379 C C . VAL B 1 30 ? 9.003 105.991 51.604 1.00 60.55 373 VAL B C 1
ATOM 1380 O O . VAL B 1 30 ? 10.073 105.900 51.015 1.00 58.58 373 VAL B O 1
ATOM 1384 N N . VAL B 1 31 ? 7.856 106.254 50.980 1.00 56.82 374 VAL B N 1
ATOM 1385 C CA . VAL B 1 31 ? 7.771 106.447 49.532 1.00 54.87 374 VAL B CA 1
ATOM 1386 C C . VAL B 1 31 ? 6.760 107.532 49.193 1.00 51.90 374 VAL B C 1
ATOM 1387 O O . VAL B 1 31 ? 5.652 107.512 49.701 1.00 54.95 374 VAL B O 1
ATOM 1391 N N . ILE B 1 32 ? 7.158 108.484 48.356 1.00 47.51 375 ILE B N 1
ATOM 1392 C CA . ILE B 1 32 ? 6.306 109.604 47.969 1.00 49.97 375 ILE B CA 1
ATOM 1393 C C . ILE B 1 32 ? 6.250 109.729 46.431 1.00 47.96 375 ILE B C 1
ATOM 1394 O O . ILE B 1 32 ? 7.251 109.521 45.764 1.00 49.45 375 ILE B O 1
ATOM 1399 N N . HIS B 1 33 ? 5.094 110.058 45.866 1.00 45.94 376 HIS B N 1
ATOM 1400 C CA . HIS B 1 33 ? 4.994 110.235 44.420 1.00 44.89 376 HIS B CA 1
ATOM 1401 C C . HIS B 1 33 ? 4.573 111.647 44.073 1.00 44.74 376 HIS B C 1
ATOM 1402 O O . HIS B 1 33 ? 3.647 112.193 44.649 1.00 46.91 376 HIS B O 1
ATOM 1409 N N . SER B 1 34 ? 5.230 112.236 43.094 1.00 46.23 377 SER B N 1
ATOM 1410 C CA . SER B 1 34 ? 4.905 113.599 42.736 1.00 47.67 377 SER B CA 1
ATOM 1411 C C . SER B 1 34 ? 3.633 113.614 41.910 1.00 48.86 377 SER B C 1
ATOM 1412 O O . SER B 1 34 ? 3.228 112.587 41.385 1.00 56.41 377 SER B O 1
ATOM 1415 N N . PRO B 1 35 ? 2.994 114.780 41.792 1.00 44.85 378 PRO B N 1
ATOM 1416 C CA . PRO B 1 35 ? 1.941 114.887 40.786 1.00 41.31 378 PRO B CA 1
ATOM 1417 C C . PRO B 1 35 ? 2.537 114.651 39.410 1.00 43.13 378 PRO B C 1
ATOM 1418 O O . PRO B 1 35 ? 3.752 114.651 39.282 1.00 47.27 378 PRO B O 1
ATOM 1422 N N . GLY B 1 36 ? 1.715 114.443 38.396 1.00 44.37 379 GLY B N 1
ATOM 1423 C CA . GLY B 1 36 ? 2.233 114.377 37.043 1.00 45.78 379 GLY B CA 1
ATOM 1424 C C . GLY B 1 36 ? 2.517 115.784 36.536 1.00 42.42 379 GLY B C 1
ATOM 1425 O O . GLY B 1 36 ? 1.978 116.743 37.072 1.00 48.22 379 GLY B O 1
ATOM 1426 N N . PHE B 1 37 ? 3.393 115.920 35.548 1.00 39.36 380 PHE B N 1
ATOM 1427 C CA . PHE B 1 37 ? 3.658 117.221 34.946 1.00 41.42 380 PHE B CA 1
ATOM 1428 C C . PHE B 1 37 ? 4.169 117.069 33.517 1.00 47.32 380 PHE B C 1
ATOM 1429 O O . PHE B 1 37 ? 4.659 115.993 33.140 1.00 46.21 380 PHE B O 1
ATOM 1437 N N . TYR B 1 38 ? 4.039 118.136 32.724 1.00 44.72 381 TYR B N 1
ATOM 1438 C CA . TYR B 1 38 ? 4.442 118.123 31.315 1.00 45.09 381 TYR B CA 1
ATOM 1439 C C . TYR B 1 38 ? 5.755 118.861 31.011 1.00 47.67 381 TYR B C 1
ATOM 1440 O O . TYR B 1 38 ? 6.019 119.936 31.531 1.00 51.91 381 TYR B O 1
ATOM 1449 N N . THR B 1 39 ? 6.562 118.285 30.133 1.00 47.01 382 THR B N 1
ATOM 1450 C CA . THR B 1 39 ? 7.786 118.923 29.682 1.00 49.32 382 THR B CA 1
ATOM 1451 C C . THR B 1 39 ? 7.484 120.098 28.758 1.00 56.01 382 THR B C 1
ATOM 1452 O O . THR B 1 39 ? 8.369 120.867 28.390 1.00 63.64 382 THR B O 1
ATOM 1456 N N . GLY B 1 40 ? 6.223 120.220 28.376 1.00 60.32 383 GLY B N 1
ATOM 1457 C CA . GLY B 1 40 ? 5.802 121.200 27.397 1.00 57.78 383 GLY B CA 1
ATOM 1458 C C . GLY B 1 40 ? 4.415 120.836 26.916 1.00 56.79 383 GLY B C 1
ATOM 1459 O O . GLY B 1 40 ? 3.872 119.805 27.315 1.00 61.63 383 GLY B O 1
ATOM 1460 N N . LYS B 1 41 ? 3.833 121.690 26.082 1.00 57.38 384 LYS B N 1
ATOM 1461 C CA . LYS B 1 41 ? 2.529 121.450 25.472 1.00 57.07 384 LYS B CA 1
ATOM 1462 C C . LYS B 1 41 ? 2.660 121.959 24.051 1.00 59.98 384 LYS B C 1
ATOM 1463 O O . LYS B 1 41 ? 2.544 123.157 23.803 1.00 64.84 384 LYS B O 1
ATOM 1469 N N . PRO B 1 42 ? 2.959 121.049 23.110 1.00 57.87 385 PRO B N 1
ATOM 1470 C CA . PRO B 1 42 ? 3.056 119.591 23.294 1.00 60.18 385 PRO B CA 1
ATOM 1471 C C . PRO B 1 42 ? 4.291 119.140 24.077 1.00 56.52 385 PRO B C 1
ATOM 1472 O O . PRO B 1 42 ? 5.288 119.839 24.084 1.00 61.08 385 PRO B O 1
ATOM 1476 N N . GLY B 1 43 ? 4.210 118.003 24.753 1.00 52.80 386 GLY B N 1
ATOM 1477 C CA . GLY B 1 43 ? 5.355 117.502 25.471 1.00 51.55 386 GLY B CA 1
ATOM 1478 C C . GLY B 1 43 ? 5.098 116.205 26.198 1.00 54.23 386 GLY B C 1
ATOM 1479 O O . GLY B 1 43 ? 3.962 115.724 26.277 1.00 56.00 386 GLY B O 1
ATOM 1480 N N . TYR B 1 44 ? 6.166 115.653 26.767 1.00 49.47 387 TYR B N 1
ATOM 1481 C CA . TYR B 1 44 ? 6.086 114.398 27.487 1.00 39.27 387 TYR B CA 1
ATOM 1482 C C . TYR B 1 44 ? 5.490 114.620 28.861 1.00 41.08 387 TYR B C 1
ATOM 1483 O O . TYR B 1 44 ? 5.620 115.684 29.431 1.00 47.73 387 TYR B O 1
ATOM 1492 N N . LYS B 1 45 ? 4.835 113.610 29.405 1.00 43.82 388 LYS B N 1
ATOM 1493 C CA . LYS B 1 45 ? 4.318 113.711 30.757 1.00 41.70 388 LYS B CA 1
ATOM 1494 C C . LYS B 1 45 ? 5.155 112.852 31.678 1.00 45.22 388 LYS B C 1
ATOM 1495 O O . LYS B 1 45 ? 5.282 111.641 31.458 1.00 44.38 388 LYS B O 1
ATOM 1501 N N . LEU B 1 46 ? 5.708 113.477 32.715 1.00 46.28 389 LEU B N 1
ATOM 1502 C CA . LEU B 1 46 ? 6.598 112.793 33.645 1.00 41.74 389 LEU B CA 1
ATOM 1503 C C . LEU B 1 46 ? 6.098 112.902 35.05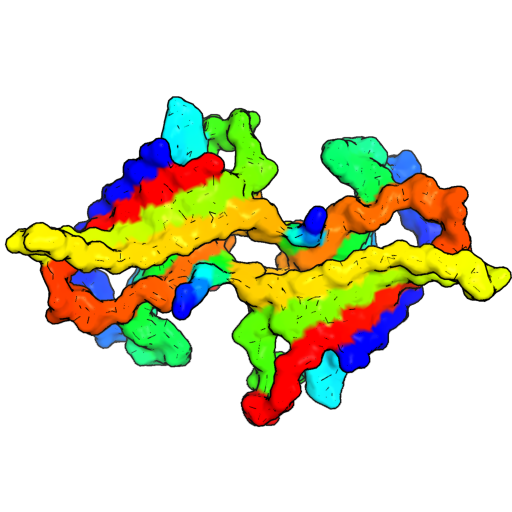1 1.00 44.05 389 LEU B C 1
ATOM 1504 O O . LEU B 1 46 ? 5.230 113.724 35.339 1.00 46.43 389 LEU B O 1
ATOM 1509 N N . CYS B 1 47 ? 6.690 112.115 35.939 1.00 39.92 390 CYS B N 1
ATOM 1510 C CA . CYS B 1 47 ? 6.432 112.261 37.360 1.00 42.31 390 CYS B CA 1
ATOM 1511 C C . CYS B 1 47 ? 7.636 111.735 38.150 1.00 41.65 390 CYS B C 1
ATOM 1512 O O . CYS B 1 47 ? 8.535 111.144 37.577 1.00 41.91 390 CYS B O 1
ATOM 1515 N N . MET B 1 48 ? 7.681 111.988 39.453 1.00 45.31 391 MET B N 1
ATOM 1516 C CA . MET B 1 48 ? 8.842 111.604 40.253 1.00 41.55 391 MET B CA 1
ATOM 1517 C C . MET B 1 48 ? 8.509 110.746 41.460 1.00 41.92 391 MET B C 1
ATOM 1518 O O . MET B 1 48 ? 7.509 110.956 42.134 1.00 43.79 391 MET B O 1
ATOM 1523 N N . ARG B 1 49 ? 9.403 109.807 41.733 1.00 41.54 392 ARG B N 1
ATOM 1524 C CA . ARG B 1 49 ? 9.314 108.887 42.850 1.00 40.85 392 ARG B CA 1
ATOM 1525 C C . ARG B 1 49 ? 10.436 109.193 43.818 1.00 44.12 392 ARG B C 1
ATOM 1526 O O . ARG B 1 49 ? 11.602 109.189 43.406 1.00 45.15 392 ARG B O 1
ATOM 1534 N N . LEU B 1 50 ? 10.114 109.425 45.090 1.00 42.32 393 LEU B N 1
ATOM 1535 C CA . LEU B 1 50 ? 11.151 109.659 46.086 1.00 40.49 393 LEU B CA 1
ATOM 1536 C C . LEU B 1 50 ? 11.061 108.643 47.203 1.00 47.22 393 LEU B C 1
ATOM 1537 O O . LEU B 1 50 ? 9.991 108.417 47.752 1.00 53.38 393 LEU B O 1
ATOM 1542 N N . HIS B 1 51 ? 12.186 108.019 47.526 1.00 46.29 394 HIS B N 1
ATOM 1543 C CA . HIS B 1 51 ? 12.267 107.103 48.653 1.00 46.67 394 HIS B CA 1
ATOM 1544 C C . HIS B 1 51 ? 13.131 107.660 49.749 1.00 53.69 394 HIS B C 1
ATOM 1545 O O . HIS B 1 51 ? 14.020 108.475 49.479 1.00 54.82 394 HIS B O 1
ATOM 1552 N N . LEU B 1 52 ? 12.880 107.208 50.979 1.00 57.22 395 LEU B N 1
ATOM 1553 C CA . LEU B 1 52 ? 13.841 107.355 52.066 1.00 55.91 395 LEU B CA 1
ATOM 1554 C C . LEU B 1 52 ? 14.298 105.986 52.516 1.00 62.76 395 LEU B C 1
ATOM 1555 O O . LEU B 1 52 ? 13.559 105.257 53.174 1.00 69.22 395 LEU B O 1
ATOM 1560 N N . GLN B 1 53 ? 15.520 105.631 52.140 1.00 61.88 396 GLN B N 1
ATOM 1561 C CA . GLN B 1 53 ? 16.031 104.304 52.412 1.00 64.61 396 GLN B CA 1
ATOM 1562 C C . GLN B 1 53 ? 16.226 104.128 53.909 1.00 74.26 396 GLN B C 1
ATOM 1563 O O . GLN B 1 53 ? 16.788 105.005 54.569 1.00 72.60 396 GLN B O 1
ATOM 1569 N N . LEU B 1 54 ? 15.761 102.995 54.436 1.00 78.24 397 LEU B N 1
ATOM 1570 C CA . LEU B 1 54 ? 15.899 102.675 55.859 1.00 80.19 397 LEU B CA 1
ATOM 1571 C C . LEU B 1 54 ? 17.369 102.653 56.280 1.00 82.86 397 LEU B C 1
ATOM 1572 O O . LEU B 1 54 ? 18.258 102.602 55.430 1.00 80.18 397 LEU B O 1
ATOM 1577 N N . PRO B 1 55 ? 17.640 102.721 57.597 1.00 90.19 398 PRO B N 1
ATOM 1578 C CA . PRO B 1 55 ? 19.037 102.572 58.027 1.00 84.67 398 PRO B CA 1
ATOM 1579 C C . PRO B 1 55 ? 19.513 101.120 57.904 1.00 91.71 398 PRO B C 1
ATOM 1580 O O . PRO B 1 55 ? 20.712 100.859 58.030 1.00 95.97 398 PRO B O 1
ATOM 1584 N N . THR B 1 56 ? 18.588 100.194 57.650 1.00 91.78 399 THR B N 1
ATOM 1585 C CA . THR B 1 56 ? 18.916 98.768 57.565 1.00 95.70 399 THR B CA 1
ATOM 1586 C C . THR B 1 56 ? 19.097 98.268 56.115 1.00 99.22 399 THR B C 1
ATOM 1587 O O . THR B 1 56 ? 19.153 97.059 55.870 1.00 99.53 399 THR B O 1
ATOM 1591 N N . ALA B 1 57 ? 19.161 99.196 55.159 1.00 99.26 400 ALA B N 1
ATOM 1592 C CA . ALA B 1 57 ? 19.389 98.862 53.747 1.00 90.00 400 ALA B CA 1
ATOM 1593 C C . ALA B 1 57 ? 20.828 98.424 53.478 1.00 92.59 400 ALA B C 1
ATOM 1594 O O . ALA B 1 57 ? 21.731 98.702 54.270 1.00 96.20 400 ALA B O 1
ATOM 1596 N N . GLN B 1 58 ? 21.052 97.790 52.332 1.00 94.96 401 GLN B N 1
ATOM 1597 C CA . GLN B 1 58 ? 22.359 97.212 52.053 1.00 95.95 401 GLN B CA 1
ATOM 1598 C C . GLN B 1 58 ? 23.422 98.229 51.620 1.00 96.76 401 GLN B C 1
ATOM 1599 O O . GLN B 1 58 ? 24.175 98.757 52.454 1.00 88.54 401 GLN B O 1
ATOM 1601 N N . ARG B 1 59 ? 23.462 98.526 50.324 1.00 93.22 402 ARG B N 1
ATOM 1602 C CA . ARG B 1 59 ? 24.444 99.469 49.793 1.00 90.22 402 ARG B CA 1
ATOM 1603 C C . ARG B 1 59 ? 23.952 100.915 49.746 1.00 83.76 402 ARG B C 1
ATOM 1604 O O . ARG B 1 59 ? 24.630 101.790 49.197 1.00 76.15 402 ARG B O 1
ATOM 1606 N N . CYS B 1 60 ? 22.790 101.172 50.337 1.00 80.21 403 CYS B N 1
ATOM 1607 C CA . CYS B 1 60 ? 22.177 102.487 50.211 1.00 72.25 403 CYS B CA 1
ATOM 1608 C C . CYS B 1 60 ? 21.387 102.960 51.425 1.00 68.12 403 CYS B C 1
ATOM 1609 O O . CYS B 1 60 ? 20.427 103.712 51.280 1.00 65.55 403 CYS B O 1
ATOM 1612 N N . ALA B 1 61 ? 21.827 102.587 52.622 1.00 75.78 404 ALA B N 1
ATOM 1613 C CA . ALA B 1 61 ? 21.147 103.005 53.846 1.00 69.21 404 ALA B CA 1
ATOM 1614 C C . ALA B 1 61 ? 21.272 104.513 54.069 1.00 64.27 404 ALA B C 1
ATOM 1615 O O . ALA B 1 61 ? 22.311 105.106 53.768 1.00 65.28 404 ALA B O 1
ATOM 1617 N N . ASN B 1 62 ? 20.190 105.127 54.542 1.00 60.38 405 ASN B N 1
ATOM 1618 C CA . ASN B 1 62 ? 20.146 106.565 54.829 1.00 65.12 405 ASN B CA 1
ATOM 1619 C C . ASN B 1 62 ? 20.273 107.477 53.614 1.00 61.22 405 ASN B C 1
ATOM 1620 O O . ASN B 1 62 ? 20.664 108.642 53.736 1.00 58.15 405 ASN B O 1
ATOM 1625 N N . TYR B 1 63 ? 19.981 106.960 52.435 1.00 58.90 406 TYR B N 1
ATOM 1626 C CA . TYR B 1 63 ? 20.045 107.805 51.268 1.00 52.20 406 TYR B CA 1
ATOM 1627 C C . TYR B 1 63 ? 18.668 108.247 50.833 1.00 53.89 406 TYR B C 1
ATOM 1628 O O . TYR B 1 63 ? 17.682 107.555 51.069 1.00 56.10 406 TYR B O 1
ATOM 1637 N N . ILE B 1 64 ? 18.605 109.399 50.179 1.00 55.12 407 ILE B N 1
ATOM 1638 C CA . ILE B 1 64 ? 17.401 109.764 49.458 1.00 52.16 407 ILE B CA 1
ATOM 1639 C C . ILE B 1 64 ? 17.544 109.175 48.060 1.00 51.04 407 ILE B C 1
ATOM 1640 O O . ILE B 1 64 ? 18.566 109.371 47.398 1.00 46.04 407 ILE B O 1
ATOM 1645 N N . SER B 1 65 ? 16.549 108.401 47.645 1.00 48.99 408 SER B N 1
ATOM 1646 C CA . SER B 1 65 ? 16.521 107.856 46.298 1.00 44.95 408 SER B CA 1
ATOM 1647 C C . SER B 1 65 ? 15.554 108.713 45.508 1.00 43.39 408 SER B C 1
ATOM 1648 O O . SER B 1 65 ? 14.609 109.234 46.074 1.00 46.42 408 SER B O 1
ATOM 1651 N N . LEU B 1 66 ? 15.810 108.910 44.223 1.00 43.95 409 LEU B N 1
ATOM 1652 C CA . LEU B 1 66 ? 14.968 109.783 43.416 1.00 41.92 409 LEU B CA 1
ATOM 1653 C C . LEU B 1 66 ? 14.845 109.310 41.968 1.00 41.18 409 LEU B C 1
ATOM 1654 O O . LEU B 1 66 ? 15.855 109.103 41.288 1.00 39.38 409 LEU B O 1
ATOM 1659 N N . PHE B 1 67 ? 13.613 109.152 41.487 1.00 41.41 410 PHE B N 1
ATOM 1660 C CA . PHE B 1 67 ? 13.400 108.569 40.153 1.00 43.20 410 PHE B CA 1
ATOM 1661 C C . PHE B 1 67 ? 12.409 109.315 39.265 1.00 37.10 410 PHE B C 1
ATOM 1662 O O . PHE B 1 67 ? 11.442 109.887 39.739 1.00 41.81 410 PHE B O 1
ATOM 1670 N N . VAL B 1 68 ? 12.665 109.330 37.971 1.00 36.23 411 VAL B N 1
ATOM 1671 C CA . VAL B 1 68 ? 11.730 109.949 37.055 1.00 35.06 411 VAL B CA 1
ATOM 1672 C C . VAL B 1 68 ? 10.974 108.856 36.322 1.00 31.46 411 VAL B C 1
ATOM 1673 O O . VAL B 1 68 ? 11.540 107.838 35.987 1.00 31.58 411 VAL B O 1
ATOM 1677 N N . HIS B 1 69 ? 9.671 109.042 36.165 1.00 38.09 412 HIS B N 1
ATOM 1678 C CA . HIS B 1 69 ? 8.799 108.119 35.436 1.00 37.09 412 HIS B CA 1
ATOM 1679 C C . HIS B 1 69 ? 8.069 108.826 34.316 1.00 39.59 412 HIS B C 1
ATOM 1680 O O . HIS B 1 69 ? 7.757 110.010 34.426 1.00 42.13 412 HIS B O 1
ATOM 1687 N N . THR B 1 70 ? 7.802 108.101 33.235 1.00 47.26 413 THR B N 1
ATOM 1688 C CA . THR B 1 70 ? 6.959 108.612 32.152 1.00 40.19 413 THR B CA 1
ATOM 1689 C C . THR B 1 70 ? 5.517 108.293 32.466 1.00 41.96 413 THR B C 1
ATOM 1690 O O . THR B 1 70 ? 5.218 107.238 33.035 1.00 46.89 413 THR B O 1
ATOM 1694 N N . MET B 1 71 ? 4.627 109.222 32.140 1.00 43.01 414 MET B N 1
ATOM 1695 C CA . MET B 1 71 ? 3.201 108.974 32.239 1.00 43.64 414 MET B CA 1
ATOM 1696 C C . MET B 1 71 ? 2.548 109.072 30.862 1.00 46.47 414 MET B C 1
ATOM 1697 O O . MET B 1 71 ? 3.098 109.674 29.927 1.00 46.33 414 MET B O 1
ATOM 1702 N N . GLN B 1 72 ? 1.356 108.502 30.754 1.00 53.64 415 GLN B N 1
ATOM 1703 C CA . GLN B 1 72 ? 0.552 108.642 29.552 1.00 54.06 415 GLN B CA 1
ATOM 1704 C C . GLN B 1 72 ? 0.047 110.073 29.466 1.00 56.22 415 GLN B C 1
ATOM 1705 O O . GLN B 1 72 ? -0.561 110.592 30.417 1.00 58.08 415 GLN B O 1
ATOM 1711 N N . GLY B 1 73 ? 0.335 110.718 28.339 1.00 55.69 416 GLY B N 1
ATOM 1712 C CA . GLY B 1 73 ? -0.008 112.118 28.164 1.00 54.76 416 GLY B CA 1
ATOM 1713 C C . GLY B 1 73 ? -0.788 112.361 26.892 1.00 60.40 416 GLY B C 1
ATOM 1714 O O . GLY B 1 73 ? -0.736 111.566 25.944 1.00 61.62 416 GLY B O 1
ATOM 1715 N N . GLU B 1 74 ? -1.498 113.483 26.873 1.00 56.59 417 GLU B N 1
ATOM 1716 C CA . GLU B 1 74 ? -2.325 113.867 25.746 1.00 52.46 417 GLU B CA 1
ATOM 1717 C C . GLU B 1 74 ? -1.578 113.804 24.396 1.00 53.19 417 GLU B C 1
ATOM 1718 O O . GLU B 1 74 ? -2.107 113.286 23.413 1.00 56.58 417 GLU B O 1
ATOM 1720 N N . TYR B 1 75 ? -0.335 114.273 24.356 1.00 51.80 418 TYR B N 1
ATOM 1721 C CA . TYR B 1 75 ? 0.353 114.480 23.077 1.00 55.27 418 TYR B CA 1
ATOM 1722 C C . TYR B 1 75 ? 1.159 113.267 22.639 1.00 52.70 418 TYR B C 1
ATOM 1723 O O . TYR B 1 75 ? 1.927 113.339 21.677 1.00 53.70 418 TYR B O 1
ATOM 1732 N N . ASP B 1 76 ? 0.989 112.162 23.352 1.00 51.34 419 ASP B N 1
ATOM 1733 C CA . ASP B 1 76 ? 1.840 110.996 23.151 1.00 57.44 419 ASP B CA 1
ATOM 1734 C C . ASP B 1 76 ? 1.973 110.549 21.694 1.00 59.86 419 ASP B C 1
ATOM 1735 O O . ASP B 1 76 ? 3.091 110.338 21.189 1.00 57.24 419 ASP B O 1
ATOM 1740 N N . SER B 1 77 ? 0.841 110.464 21.004 1.00 61.23 420 SER B N 1
ATOM 1741 C CA . SER B 1 77 ? 0.837 109.981 19.633 1.00 59.64 420 SER B CA 1
ATOM 1742 C C . SER B 1 77 ? 1.542 110.940 18.670 1.00 58.77 420 SER B C 1
ATOM 1743 O O . SER B 1 77 ? 1.763 110.593 17.518 1.00 58.87 420 SER B O 1
ATOM 1746 N N . HIS B 1 78 ? 1.940 112.118 19.143 1.00 57.79 421 HIS B N 1
ATOM 1747 C CA . HIS B 1 78 ? 2.630 113.069 18.269 1.00 60.88 421 HIS B CA 1
ATOM 1748 C C . HIS B 1 78 ? 4.124 113.218 18.567 1.00 59.14 421 HIS B C 1
ATOM 1749 O O . HIS B 1 78 ? 4.874 113.735 17.740 1.00 60.91 421 HIS B O 1
ATOM 1756 N N . LEU B 1 79 ? 4.556 112.761 19.738 1.00 54.83 422 LEU B N 1
ATOM 1757 C CA . LEU B 1 79 ? 5.950 112.888 20.127 1.00 47.88 422 LEU B CA 1
ATOM 1758 C C . LEU B 1 79 ? 6.745 111.671 19.684 1.00 49.41 422 LEU B C 1
ATOM 1759 O O . LEU B 1 79 ? 6.191 110.576 19.534 1.00 48.13 422 LEU B O 1
ATOM 1764 N N . PRO B 1 80 ? 8.057 111.852 19.481 1.00 46.61 423 PRO B N 1
ATOM 1765 C CA . PRO B 1 80 ? 8.936 110.721 19.167 1.00 43.52 423 PRO B CA 1
ATOM 1766 C C . PRO B 1 80 ? 9.212 109.821 20.372 1.00 47.05 423 PRO B C 1
ATOM 1767 O O . PRO B 1 80 ? 9.431 110.320 21.477 1.00 46.26 423 PRO B O 1
ATOM 1771 N N . TRP B 1 81 ? 9.178 108.508 20.146 1.00 49.14 424 TRP B N 1
ATOM 1772 C CA . TRP B 1 81 ? 9.506 107.507 21.161 1.00 44.78 424 TRP B CA 1
ATOM 1773 C C . TRP B 1 81 ? 10.631 106.589 20.668 1.00 46.84 424 TRP B C 1
ATOM 1774 O O . TRP B 1 81 ? 10.637 106.180 19.512 1.00 56.25 424 TRP B O 1
ATOM 1785 N N . PRO B 1 82 ? 11.565 106.216 21.548 1.00 45.08 425 PRO B N 1
ATOM 1786 C CA . PRO B 1 82 ? 11.600 106.489 22.987 1.00 46.67 425 PRO B CA 1
ATOM 1787 C C . PRO B 1 82 ? 11.904 107.942 23.314 1.00 41.68 425 PRO B C 1
ATOM 1788 O O . PRO B 1 82 ? 12.332 108.696 22.448 1.00 44.42 425 PRO B O 1
ATOM 1792 N N . PHE B 1 83 ? 11.638 108.341 24.546 1.00 41.79 426 PHE B N 1
ATOM 1793 C CA . PHE B 1 83 ? 11.986 109.689 24.954 1.00 45.25 426 PHE B CA 1
ATOM 1794 C C . PHE B 1 83 ? 13.487 109.899 24.797 1.00 48.53 426 PHE B C 1
ATOM 1795 O O . PHE B 1 83 ? 14.272 109.041 25.179 1.00 52.76 426 PHE B O 1
ATOM 1803 N N . GLN B 1 84 ? 13.881 111.002 24.172 1.00 49.94 427 GLN B N 1
ATOM 1804 C CA . GLN B 1 84 ? 15.297 111.349 24.058 1.00 50.16 427 GLN B CA 1
ATOM 1805 C C . GLN B 1 84 ? 15.507 112.716 24.657 1.00 54.09 427 GLN B C 1
ATOM 1806 O O . GLN B 1 84 ? 14.752 113.637 24.360 1.00 59.73 427 GLN B O 1
ATOM 1812 N N . GLY B 1 85 ? 16.537 112.868 25.478 1.00 56.59 428 GLY B N 1
ATOM 1813 C CA . GLY B 1 85 ? 16.809 114.164 26.060 1.00 52.04 428 GLY B CA 1
ATOM 1814 C C . GLY B 1 85 ? 17.580 114.124 27.351 1.00 50.58 428 GLY B C 1
ATOM 1815 O O . GLY B 1 85 ? 18.199 113.120 27.689 1.00 57.20 428 GLY B O 1
ATOM 1816 N N . THR B 1 86 ? 17.545 115.234 28.074 1.00 52.26 429 THR B N 1
ATOM 1817 C CA . THR B 1 86 ? 18.361 115.389 29.267 1.00 52.57 429 THR B CA 1
ATOM 1818 C C . THR B 1 86 ? 17.471 115.739 30.420 1.00 48.41 429 THR B C 1
ATOM 1819 O O . THR B 1 86 ? 16.592 116.582 30.283 1.00 48.51 429 THR B O 1
ATOM 1823 N N . ILE B 1 87 ? 17.700 115.078 31.548 1.00 43.89 430 ILE B N 1
ATOM 1824 C CA . ILE B 1 87 ? 16.945 115.337 32.758 1.00 45.86 430 ILE B CA 1
ATOM 1825 C C . ILE B 1 87 ? 17.842 115.799 33.883 1.00 47.30 430 ILE B C 1
ATOM 1826 O O . ILE B 1 87 ? 18.855 115.182 34.187 1.00 49.93 430 ILE B O 1
ATOM 1831 N N . ARG B 1 88 ? 17.457 116.891 34.515 1.00 49.24 431 ARG B N 1
ATOM 1832 C CA . ARG B 1 88 ? 18.277 117.456 35.556 1.00 47.43 431 ARG B CA 1
ATOM 1833 C C . ARG B 1 88 ? 17.470 117.479 36.851 1.00 49.16 431 ARG B C 1
ATOM 1834 O O . ARG B 1 88 ? 16.490 118.203 36.982 1.00 52.68 431 ARG B O 1
ATOM 1842 N N . LEU B 1 89 ? 17.900 116.686 37.820 1.00 47.21 432 LEU B N 1
ATOM 1843 C CA . LEU B 1 89 ? 17.163 116.529 39.062 1.00 45.47 432 LEU B CA 1
ATOM 1844 C C . LEU B 1 89 ? 17.864 117.282 40.173 1.00 43.89 432 LEU B C 1
ATOM 1845 O O . LEU B 1 89 ? 19.000 117.006 40.493 1.00 44.76 432 LEU B O 1
ATOM 1850 N N . THR B 1 90 ? 17.165 118.209 40.794 1.00 49.48 433 THR B N 1
ATOM 1851 C CA . THR B 1 90 ? 17.776 119.049 41.808 1.00 44.98 433 THR B CA 1
ATOM 1852 C C . THR B 1 90 ? 16.982 119.031 43.096 1.00 45.13 433 THR B C 1
ATOM 1853 O O . THR B 1 90 ? 15.753 119.024 43.089 1.00 45.70 433 THR B O 1
ATOM 1857 N N . ILE B 1 91 ? 17.683 118.923 44.205 1.00 43.22 434 ILE B N 1
ATOM 1858 C CA . ILE B 1 91 ? 17.081 119.262 45.465 1.00 45.27 434 ILE B CA 1
ATOM 1859 C C . ILE B 1 91 ? 17.538 120.674 45.812 1.00 48.77 434 ILE B C 1
ATOM 1860 O O . ILE B 1 91 ? 18.737 120.910 45.975 1.00 45.50 434 ILE B O 1
ATOM 1865 N N . LEU B 1 92 ? 16.589 121.613 45.883 1.00 51.14 435 LEU B N 1
ATOM 1866 C CA . LEU B 1 92 ? 16.908 123.036 46.058 1.00 49.30 435 LEU B CA 1
ATOM 1867 C C . LEU B 1 92 ? 17.329 123.380 47.493 1.00 54.14 435 LEU B C 1
ATOM 1868 O O . LEU B 1 92 ? 16.811 122.816 48.468 1.00 53.95 435 LEU B O 1
ATOM 1873 N N . ASP B 1 93 ? 18.293 124.291 47.604 1.00 55.53 436 ASP B N 1
ATOM 1874 C CA . ASP B 1 93 ? 18.709 124.831 48.895 1.00 58.18 436 ASP B CA 1
ATOM 1875 C C . ASP B 1 93 ? 17.804 126.015 49.228 1.00 61.16 436 ASP B C 1
ATOM 1876 O O . ASP B 1 93 ? 17.658 126.939 48.426 1.00 64.79 436 ASP B O 1
ATOM 1881 N N . GLN B 1 94 ? 17.240 126.032 50.425 1.00 61.32 437 GLN B N 1
ATOM 1882 C CA . GLN B 1 94 ? 16.316 127.107 50.760 1.00 71.97 437 GLN B CA 1
ATOM 1883 C C . GLN B 1 94 ? 16.952 128.097 51.731 1.00 73.53 437 GLN B C 1
ATOM 1884 O O . GLN B 1 94 ? 16.256 128.806 52.454 1.00 76.11 437 GLN B O 1
ATOM 1890 N N . SER B 1 95 ? 18.280 128.160 51.700 1.00 73.76 438 SER B N 1
ATOM 1891 C CA . SER B 1 95 ? 19.030 129.131 52.479 1.00 73.71 438 SER B CA 1
ATOM 1892 C C . SER B 1 95 ? 18.768 130.540 51.958 1.00 80.85 438 SER B C 1
ATOM 1893 O O . SER B 1 95 ? 18.562 130.748 50.761 1.00 85.57 438 SER B O 1
ATOM 1896 N N . GLU B 1 96 ? 18.786 131.498 52.878 1.00 86.65 439 GLU B N 1
ATOM 1897 C CA . GLU B 1 96 ? 18.543 132.909 52.585 1.00 94.32 439 GLU B CA 1
ATOM 1898 C C . GLU B 1 96 ? 19.849 133.693 52.579 1.00 96.22 439 GLU B C 1
ATOM 1899 O O . GLU B 1 96 ? 20.277 134.154 53.631 1.00 99.61 439 GLU B O 1
ATOM 1901 N N . ALA B 1 97 ? 20.493 133.855 51.423 1.00 95.75 440 ALA B N 1
ATOM 1902 C CA . ALA B 1 97 ? 19.902 133.641 50.105 1.00 96.79 440 ALA B CA 1
ATOM 1903 C C . ALA B 1 97 ? 20.964 133.521 48.993 1.00 96.24 440 ALA B C 1
ATOM 1904 O O . ALA B 1 97 ? 20.849 132.648 48.138 1.00 93.38 440 ALA B O 1
ATOM 1906 N N . PRO B 1 98 ? 21.991 134.404 48.985 1.00 98.08 441 PRO B N 1
ATOM 1907 C CA . PRO B 1 98 ? 23.074 134.188 48.013 1.00 92.77 441 PRO B CA 1
ATOM 1908 C C . PRO B 1 98 ? 23.884 132.920 48.268 1.00 90.58 441 PRO B C 1
ATOM 1909 O O . PRO B 1 98 ? 24.520 132.395 47.355 1.00 91.21 441 PRO B O 1
ATOM 1913 N N . VAL B 1 99 ? 23.845 132.441 49.506 1.00 91.87 442 VAL B N 1
ATOM 1914 C CA . VAL B 1 99 ? 24.655 131.317 49.948 1.00 82.89 442 VAL B CA 1
ATOM 1915 C C . VAL B 1 99 ? 24.072 129.947 49.569 1.00 82.35 442 VAL B C 1
ATOM 1916 O O . VAL B 1 99 ? 24.348 128.951 50.251 1.00 76.49 442 VAL B O 1
ATOM 1918 N N . ARG B 1 100 ? 23.247 129.887 48.520 1.00 79.56 443 ARG B N 1
ATOM 1919 C CA . ARG B 1 100 ? 22.608 128.619 48.167 1.00 73.26 443 ARG B CA 1
ATOM 1920 C C . ARG B 1 100 ? 23.533 127.663 47.438 1.00 63.90 443 ARG B C 1
ATOM 1921 O O . ARG B 1 100 ? 24.297 128.073 46.577 1.00 65.38 443 ARG B O 1
ATOM 1929 N N . GLN B 1 101 ? 23.439 126.385 47.776 1.00 56.05 444 GLN B N 1
ATOM 1930 C CA . GLN B 1 101 ? 24.162 125.354 47.056 1.00 56.33 444 GLN B CA 1
ATOM 1931 C C . GLN B 1 101 ? 23.213 124.177 46.775 1.00 54.48 444 GLN B C 1
ATOM 1932 O O . GLN B 1 101 ? 23.073 123.248 47.583 1.00 54.05 444 GLN B O 1
ATOM 1938 N N . ASN B 1 102 ? 22.559 124.212 45.628 1.00 48.13 445 ASN B N 1
ATOM 1939 C CA . ASN B 1 102 ? 21.653 123.149 45.286 1.00 45.39 445 ASN B CA 1
ATOM 1940 C C . ASN B 1 102 ? 22.431 121.869 45.050 1.00 46.06 445 ASN B C 1
ATOM 1941 O O . ASN B 1 102 ? 23.527 121.909 44.498 1.00 49.12 445 ASN B O 1
ATOM 1946 N N . HIS B 1 103 ? 21.844 120.739 45.444 1.00 51.06 446 HIS B N 1
ATOM 1947 C CA . HIS B 1 103 ? 22.413 119.406 45.219 1.00 48.95 446 HIS B CA 1
ATOM 1948 C C . HIS B 1 103 ? 21.817 118.823 43.969 1.00 46.21 446 HIS B C 1
ATOM 1949 O O . HIS B 1 103 ? 20.662 118.446 43.976 1.00 50.92 446 HIS B O 1
ATOM 1956 N N . GLU B 1 104 ? 22.563 118.758 42.879 1.00 49.89 447 GLU B N 1
ATOM 1957 C CA . GLU B 1 104 ? 21.922 118.272 41.658 1.00 52.13 447 GLU B CA 1
ATOM 1958 C C . GLU B 1 104 ? 22.681 117.269 40.789 1.00 48.43 447 GLU B C 1
ATOM 1959 O O . GLU B 1 104 ? 23.895 117.142 40.852 1.00 59.50 447 GLU B O 1
ATOM 1965 N N . GLU B 1 105 ? 21.917 116.538 39.991 1.00 47.99 448 GLU B N 1
ATOM 1966 C CA . GLU B 1 105 ? 22.462 115.559 39.078 1.00 50.44 448 GLU B CA 1
ATOM 1967 C C . GLU B 1 105 ? 21.883 115.737 37.692 1.00 49.08 448 GLU B C 1
ATOM 1968 O O . GLU B 1 105 ? 20.696 116.007 37.553 1.00 48.65 448 GLU B O 1
ATOM 1974 N N . ILE B 1 106 ? 22.720 115.612 36.666 1.00 50.02 449 ILE B N 1
ATOM 1975 C CA . ILE B 1 106 ? 22.207 115.618 35.304 1.00 46.88 449 ILE B CA 1
ATOM 1976 C C . ILE B 1 106 ? 22.292 114.251 34.652 1.00 43.63 449 ILE B C 1
ATOM 1977 O O . ILE B 1 106 ? 23.370 113.689 34.545 1.00 50.13 449 ILE B O 1
ATOM 1982 N N . MET B 1 107 ? 21.171 113.727 34.176 1.00 46.01 450 MET B N 1
ATOM 1983 C CA . MET B 1 107 ? 21.188 112.417 33.528 1.00 46.56 450 MET B CA 1
ATOM 1984 C C . MET B 1 107 ? 20.666 112.391 32.087 1.00 43.26 450 MET B C 1
ATOM 1985 O O . MET B 1 107 ? 19.754 113.119 31.713 1.00 44.54 450 MET B O 1
ATOM 1990 N N . ASP B 1 108 ? 21.302 111.556 31.277 1.00 51.62 451 ASP B N 1
ATOM 1991 C CA . ASP B 1 108 ? 20.934 111.345 29.880 1.00 51.30 451 ASP B CA 1
ATOM 1992 C C . ASP B 1 108 ? 19.945 110.227 29.740 1.00 53.29 451 ASP B C 1
ATOM 1993 O O . ASP B 1 108 ? 20.213 109.096 30.141 1.00 54.99 451 ASP B O 1
ATOM 1998 N N . ALA B 1 109 ? 18.809 110.538 29.140 1.00 52.66 452 ALA B N 1
ATOM 1999 C CA . ALA B 1 109 ? 17.829 109.515 28.871 1.00 53.36 452 ALA B CA 1
ATOM 2000 C C . ALA B 1 109 ? 18.409 108.581 27.826 1.00 57.32 452 ALA B C 1
ATOM 2001 O O . ALA B 1 109 ? 18.673 108.998 26.699 1.00 62.66 452 ALA B O 1
ATOM 2003 N N . LYS B 1 110 ? 18.669 107.335 28.223 1.00 57.06 453 LYS B N 1
ATOM 2004 C CA . LYS B 1 110 ? 19.153 106.345 27.275 1.00 60.48 453 LYS B CA 1
ATOM 2005 C C . LYS B 1 110 ? 17.911 105.711 26.651 1.00 58.63 453 LYS B C 1
ATOM 2006 O O . LYS B 1 110 ? 17.055 105.179 27.356 1.00 56.57 453 LYS B O 1
ATOM 2010 N N . PRO B 1 111 ? 17.811 105.762 25.322 1.00 55.10 454 PRO B N 1
ATOM 2011 C CA . PRO B 1 111 ? 16.669 105.224 24.579 1.00 56.11 454 PRO B CA 1
ATOM 2012 C C . PRO B 1 111 ? 16.504 103.694 24.676 1.00 52.85 454 PRO B C 1
ATOM 2013 O O . PRO B 1 111 ? 15.429 103.161 24.388 1.00 53.77 454 PRO B O 1
ATOM 2017 N N . GLU B 1 112 ? 17.555 102.989 25.074 1.00 52.44 455 GLU B N 1
ATOM 2018 C CA . GLU B 1 112 ? 17.498 101.532 25.105 1.00 47.43 455 GLU B CA 1
ATOM 2019 C C . GLU B 1 112 ? 16.704 100.959 26.285 1.00 48.00 455 GLU B C 1
ATOM 2020 O O . GLU B 1 112 ? 16.511 99.766 26.368 1.00 52.72 455 GLU B O 1
ATOM 2026 N N . LEU B 1 113 ? 16.206 101.818 27.163 1.00 50.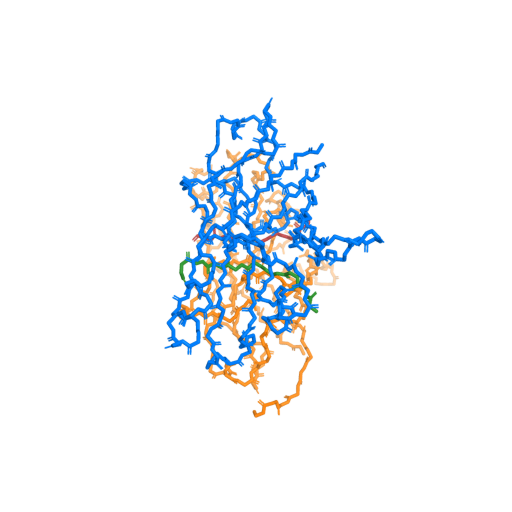83 456 LEU B N 1
ATOM 2027 C CA . LEU B 1 113 ? 15.540 101.416 28.403 1.00 45.02 456 LEU B CA 1
ATOM 2028 C C . LEU B 1 113 ? 14.019 101.384 28.291 1.00 44.51 456 LEU B C 1
ATOM 2029 O O . LEU B 1 113 ? 13.442 102.153 27.537 1.00 46.33 456 LEU B O 1
ATOM 2034 N N . LEU B 1 114 ? 13.362 100.564 29.106 1.00 47.56 457 LEU B N 1
ATOM 2035 C CA . LEU B 1 114 ? 11.898 100.491 29.085 1.00 44.65 457 LEU B CA 1
ATOM 2036 C C . LEU B 1 114 ? 11.313 101.761 29.683 1.00 43.63 457 LEU B C 1
ATOM 2037 O O . LEU B 1 114 ? 10.211 102.163 29.365 1.00 45.03 457 LEU B O 1
ATOM 2042 N N . ALA B 1 115 ? 12.074 102.399 30.550 1.00 44.72 458 ALA B N 1
ATOM 2043 C CA . ALA B 1 115 ? 11.624 103.597 31.216 1.00 42.43 458 ALA B CA 1
ATOM 2044 C C . ALA B 1 115 ? 11.316 104.739 30.234 1.00 45.19 458 ALA B C 1
ATOM 2045 O O . ALA B 1 115 ? 10.567 105.653 30.566 1.00 49.91 458 ALA B O 1
ATOM 2047 N N . PHE B 1 116 ? 11.907 104.725 29.044 1.00 43.95 459 PHE B N 1
ATOM 2048 C CA . PHE B 1 116 ? 11.678 105.834 28.121 1.00 44.83 459 PHE B CA 1
ATOM 2049 C C . PHE B 1 116 ? 10.905 105.393 26.888 1.00 45.30 459 PHE B C 1
ATOM 2050 O O . PHE B 1 116 ? 10.668 106.161 25.952 1.00 44.08 459 PHE B O 1
ATOM 2058 N N . GLN B 1 117 ? 10.496 104.142 26.890 1.00 46.12 460 GLN B N 1
ATOM 2059 C CA . GLN B 1 117 ? 9.597 103.697 25.867 1.00 40.67 460 GLN B CA 1
ATOM 2060 C C . GLN B 1 117 ? 8.213 104.193 26.227 1.00 44.52 460 GLN B C 1
ATOM 2061 O O . GLN B 1 117 ? 7.961 104.538 27.381 1.00 47.90 460 GLN B O 1
ATOM 2067 N N . ARG B 1 118 ? 7.324 104.227 25.240 1.00 47.88 461 ARG B N 1
ATOM 2068 C CA . ARG B 1 118 ? 5.979 104.773 25.402 1.00 47.31 461 ARG B CA 1
ATOM 2069 C C . ARG B 1 118 ? 5.182 103.980 26.429 1.00 50.68 461 ARG B C 1
ATOM 2070 O O . ARG B 1 118 ? 5.098 102.753 26.343 1.00 59.31 461 ARG B O 1
ATOM 2078 N N . PRO B 1 119 ? 4.623 104.667 27.427 1.00 47.52 462 PRO B N 1
ATOM 2079 C CA . PRO B 1 119 ? 3.884 103.963 28.483 1.00 53.93 462 PRO B CA 1
ATOM 2080 C C . PRO B 1 119 ? 2.515 103.520 27.988 1.00 60.91 462 PRO B C 1
ATOM 2081 O O . PRO B 1 119 ? 1.901 104.236 27.186 1.00 58.62 462 PRO B O 1
ATOM 2085 N N . THR B 1 120 ? 2.049 102.363 28.453 1.00 63.42 463 THR B N 1
ATOM 2086 C CA . THR B 1 120 ? 0.762 101.817 28.029 1.00 64.01 463 THR B CA 1
ATOM 2087 C C . THR B 1 120 ? -0.178 101.770 29.215 1.00 66.89 463 THR B C 1
ATOM 2088 O O . THR B 1 120 ? -1.393 101.677 29.063 1.00 75.60 463 THR B O 1
ATOM 2092 N N . ILE B 1 121 ? 0.415 101.820 30.398 1.00 67.44 464 ILE B N 1
ATOM 2093 C CA . ILE B 1 121 ? -0.303 102.024 31.644 1.00 70.47 464 ILE B CA 1
ATOM 2094 C C . ILE B 1 121 ? -0.106 103.501 32.055 1.00 68.93 464 ILE B C 1
ATOM 2095 O O . ILE B 1 121 ? 0.909 104.104 31.714 1.00 67.98 464 ILE B O 1
ATOM 2100 N N . PRO B 1 122 ? -1.094 104.104 32.742 1.00 66.38 465 PRO B N 1
ATOM 2101 C CA . PRO B 1 122 ? -1.038 105.509 33.178 1.00 64.15 465 PRO B CA 1
ATOM 2102 C C . PRO B 1 122 ? 0.309 105.997 33.766 1.00 62.30 465 PRO B C 1
ATOM 2103 O O . PRO B 1 122 ? 0.737 107.107 33.443 1.00 60.16 465 PRO B O 1
ATOM 2107 N N . ARG B 1 123 ? 0.952 105.213 34.621 1.00 59.91 466 ARG B N 1
ATOM 2108 C CA . ARG B 1 123 ? 2.273 105.579 35.126 1.00 52.79 466 ARG B CA 1
ATOM 2109 C C . ARG B 1 123 ? 3.200 104.397 34.918 1.00 56.84 466 ARG B C 1
ATOM 2110 O O . ARG B 1 123 ? 2.947 103.307 35.454 1.00 60.01 466 ARG B O 1
ATOM 2112 N N . ASN B 1 124 ? 4.209 104.575 34.065 1.00 50.79 467 ASN B N 1
ATOM 2113 C CA . ASN B 1 124 ? 5.188 103.521 33.802 1.00 44.65 467 ASN B CA 1
ATOM 2114 C C . ASN B 1 124 ? 5.830 103.040 35.095 1.00 48.20 467 ASN B C 1
ATOM 2115 O O . ASN B 1 124 ? 6.484 103.824 35.783 1.00 48.24 467 ASN B O 1
ATOM 2120 N N . PRO B 1 125 ? 5.665 101.750 35.438 1.00 46.46 468 PRO B N 1
ATOM 2121 C CA . PRO B 1 125 ? 6.236 101.361 36.734 1.00 48.57 468 PRO B CA 1
ATOM 2122 C C . PRO B 1 125 ? 7.767 101.334 36.699 1.00 52.10 468 PRO B C 1
ATOM 2123 O O . PRO B 1 125 ? 8.423 101.559 37.728 1.00 51.51 468 PRO B O 1
ATOM 2127 N N . LYS B 1 126 ? 8.323 101.108 35.511 1.00 47.18 469 LYS B N 1
ATOM 2128 C CA . LYS B 1 126 ? 9.762 101.116 35.328 1.00 45.01 469 LYS B CA 1
ATOM 2129 C C . LYS B 1 126 ? 10.233 102.573 35.202 1.00 44.05 469 LYS B C 1
ATOM 2130 O O . LYS B 1 126 ? 9.767 103.314 34.321 1.00 45.96 469 LYS B O 1
ATOM 2132 N N . GLY B 1 127 ? 11.118 102.990 36.114 1.00 42.54 470 GLY B N 1
ATOM 2133 C CA . GLY B 1 127 ? 11.610 104.367 36.181 1.00 39.47 470 GLY B CA 1
ATOM 2134 C C . GLY B 1 127 ? 13.122 104.506 36.059 1.00 38.41 470 GLY B C 1
ATOM 2135 O O . GLY B 1 127 ? 13.834 103.514 35.972 1.00 42.59 470 GLY B O 1
ATOM 2136 N N . PHE B 1 128 ? 13.622 105.733 36.053 1.00 35.77 471 PHE B N 1
ATOM 2137 C CA . PHE B 1 128 ? 15.038 105.960 35.825 1.00 35.97 471 PHE B CA 1
ATOM 2138 C C . PHE B 1 128 ? 15.555 107.059 36.773 1.00 41.91 471 PHE B C 1
ATOM 2139 O O . PHE B 1 128 ? 14.999 108.160 36.815 1.00 43.75 471 PHE B O 1
ATOM 2147 N N . GLY B 1 129 ? 16.596 106.779 37.552 1.00 38.28 472 GLY B N 1
ATOM 2148 C CA . GLY B 1 129 ? 17.074 107.782 38.488 1.00 37.51 472 GLY B CA 1
ATOM 2149 C C . GLY B 1 129 ? 18.157 107.270 39.425 1.00 42.18 472 GLY B C 1
ATOM 2150 O O . GLY B 1 129 ? 18.865 106.316 39.111 1.00 39.52 472 GLY B O 1
ATOM 2151 N N . TYR B 1 130 ? 18.296 107.917 40.577 1.00 43.97 473 TYR B N 1
ATOM 2152 C CA . TYR B 1 130 ? 19.407 107.630 41.470 1.00 40.34 473 TYR B CA 1
ATOM 2153 C C . TYR B 1 130 ? 18.949 106.997 42.776 1.00 41.29 473 TYR B C 1
ATOM 2154 O O . TYR B 1 130 ? 18.220 107.615 43.542 1.00 41.71 473 TYR B O 1
ATOM 2163 N N . VAL B 1 131 ? 19.419 105.783 43.048 1.00 42.60 474 VAL B N 1
ATOM 2164 C CA . VAL B 1 131 ? 19.194 105.152 44.344 1.00 43.64 474 VAL B CA 1
ATOM 2165 C C . VAL B 1 131 ? 19.983 105.897 45.427 1.00 50.14 474 VAL B C 1
ATOM 2166 O O . VAL B 1 131 ? 19.490 106.096 46.545 1.00 54.26 474 VAL B O 1
ATOM 2170 N N . THR B 1 132 ? 21.212 106.302 45.126 1.00 46.03 475 THR B N 1
ATOM 2171 C CA . THR B 1 132 ? 21.941 107.092 46.103 1.00 44.22 475 THR B CA 1
ATOM 2172 C C . THR B 1 132 ? 22.028 108.554 45.725 1.00 42.00 475 THR B C 1
ATOM 2173 O O . THR B 1 132 ? 23.112 109.104 45.586 1.00 51.47 475 THR B O 1
ATOM 2177 N N . PHE B 1 133 ? 20.886 109.207 45.632 1.00 42.03 476 PHE B N 1
ATOM 2178 C CA . PHE B 1 133 ? 20.880 110.574 45.155 1.00 42.27 476 PHE B CA 1
ATOM 2179 C C . PHE B 1 133 ? 21.601 111.500 46.128 1.00 42.75 476 PHE B C 1
ATOM 2180 O O . PHE B 1 133 ? 22.467 112.270 45.734 1.00 48.63 476 PHE B O 1
ATOM 2188 N N . MET B 1 134 ? 21.245 111.413 47.401 1.00 49.76 477 MET B N 1
ATOM 2189 C CA . MET B 1 134 ? 21.810 112.282 48.431 1.00 51.57 477 MET B CA 1
ATOM 2190 C C . MET B 1 134 ? 21.667 111.631 49.812 1.00 54.16 477 MET B C 1
ATOM 2191 O O . MET B 1 134 ? 20.598 111.133 50.165 1.00 52.96 477 MET B O 1
ATOM 2196 N N . HIS B 1 135 ? 22.747 111.625 50.586 1.00 57.22 478 HIS B N 1
ATOM 2197 C CA . HIS B 1 135 ? 22.706 111.048 51.927 1.00 59.79 478 HIS B CA 1
ATOM 2198 C C . HIS B 1 135 ? 21.870 111.893 52.889 1.00 59.42 478 HIS B C 1
ATOM 2199 O O . HIS B 1 135 ? 21.940 113.117 52.857 1.00 57.34 478 HIS B O 1
ATOM 2206 N N . LEU B 1 136 ? 21.085 111.226 53.735 1.00 58.71 479 LEU B N 1
ATOM 2207 C CA . LEU B 1 136 ? 20.207 111.905 54.688 1.00 61.42 479 LEU B CA 1
ATOM 2208 C C . LEU B 1 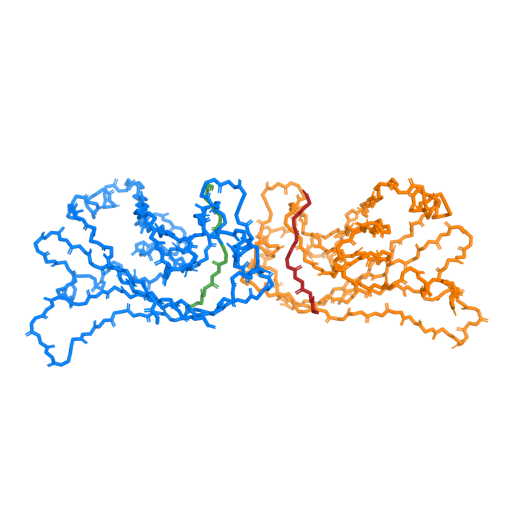136 ? 20.953 112.863 55.581 1.00 61.66 479 LEU B C 1
ATOM 2209 O O . LEU B 1 136 ? 20.483 113.965 55.845 1.00 65.62 479 LEU B O 1
ATOM 2214 N N . GLU B 1 137 ? 22.146 112.457 55.996 1.00 62.42 480 GLU B N 1
ATOM 2215 C CA . GLU B 1 137 ? 22.993 113.265 56.864 1.00 65.79 480 GLU B CA 1
ATOM 2216 C C . GLU B 1 137 ? 23.564 114.483 56.131 1.00 59.72 480 GLU B C 1
ATOM 2217 O O . GLU B 1 137 ? 24.455 115.154 56.639 1.00 60.66 480 GLU B O 1
ATOM 2219 N N . ALA B 1 138 ? 23.098 114.716 54.908 1.00 64.14 481 ALA B N 1
ATOM 2220 C CA . ALA B 1 138 ? 23.417 115.936 54.171 1.00 61.88 481 ALA B CA 1
ATOM 2221 C C . ALA B 1 138 ? 22.304 116.936 54.342 1.00 62.02 481 ALA B C 1
ATOM 2222 O O . ALA B 1 138 ? 22.440 118.092 53.974 1.00 67.66 481 ALA B O 1
ATOM 2224 N N . LEU B 1 139 ? 21.183 116.490 54.885 1.00 63.17 482 LEU B N 1
ATOM 2225 C CA . LEU B 1 139 ? 20.070 117.397 55.115 1.00 64.53 482 LEU B CA 1
ATOM 2226 C C . LEU B 1 139 ? 20.357 118.212 56.360 1.00 68.71 482 LEU B C 1
ATOM 2227 O O . LEU B 1 139 ? 19.848 119.321 56.526 1.00 70.24 482 LEU B O 1
ATOM 2232 N N . ARG B 1 140 ? 21.200 117.657 57.225 1.00 66.25 483 ARG B N 1
ATOM 2233 C CA . ARG B 1 140 ? 21.489 118.275 58.504 1.00 62.59 483 ARG B CA 1
ATOM 2234 C C . ARG B 1 140 ? 22.654 119.257 58.357 1.00 65.45 483 ARG B C 1
ATOM 2235 O O . ARG B 1 140 ? 23.171 119.773 59.342 1.00 69.77 483 ARG B O 1
ATOM 2237 N N . GLN B 1 141 ? 23.059 119.543 57.124 1.00 66.31 484 GLN B N 1
ATOM 2238 C CA . GLN B 1 141 ? 24.243 120.373 56.932 1.00 60.96 484 GLN B CA 1
ATOM 2239 C C . GLN B 1 141 ? 23.955 121.578 56.041 1.00 57.84 484 GLN B C 1
ATOM 2240 O O . GLN B 1 141 ? 24.797 122.459 55.892 1.00 55.92 484 GLN B O 1
ATOM 2246 N N . ARG B 1 142 ? 22.731 121.640 55.524 1.00 57.16 485 ARG B N 1
ATOM 2247 C CA . ARG B 1 142 ? 22.230 122.788 54.777 1.00 50.95 485 ARG B CA 1
ATOM 2248 C C . ARG B 1 142 ? 20.725 122.915 54.962 1.00 57.60 485 ARG B C 1
ATOM 2249 O O . ARG B 1 142 ? 20.042 121.938 55.266 1.00 63.32 485 ARG B O 1
ATOM 2257 N N . THR B 1 143 ? 20.196 124.116 54.776 1.00 61.90 486 THR B N 1
ATOM 2258 C CA . THR B 1 143 ? 18.756 124.316 54.885 1.00 62.06 486 THR B CA 1
ATOM 2259 C C . THR B 1 143 ? 18.052 123.836 53.630 1.00 64.29 486 THR B C 1
ATOM 2260 O O . THR B 1 143 ? 17.655 124.631 52.771 1.00 70.26 486 THR B O 1
ATOM 2264 N N . PHE B 1 144 ? 17.916 122.527 53.512 1.00 58.31 487 PHE B N 1
ATOM 2265 C CA . PHE B 1 144 ? 17.159 121.972 52.410 1.00 59.62 487 PHE B CA 1
ATOM 2266 C C . PHE B 1 144 ? 15.697 121.943 52.800 1.00 63.82 487 PHE B C 1
ATOM 2267 O O . PHE B 1 144 ? 14.820 122.074 51.945 1.00 67.03 487 PHE B O 1
ATOM 2275 N N . ILE B 1 145 ? 15.448 121.786 54.101 1.00 64.52 488 ILE B N 1
ATOM 2276 C CA . ILE B 1 145 ? 14.095 121.833 54.652 1.00 68.50 488 ILE B CA 1
ATOM 2277 C C . ILE B 1 145 ? 13.784 123.185 55.324 1.00 69.98 488 ILE B C 1
ATOM 2278 O O . ILE B 1 145 ? 14.488 123.624 56.230 1.00 71.59 488 ILE B O 1
ATOM 2283 N N . LYS B 1 146 ? 12.735 123.848 54.859 1.00 70.64 489 LYS B N 1
ATOM 2284 C CA . LYS B 1 146 ? 12.302 125.115 55.432 1.00 77.86 489 LYS B CA 1
ATOM 2285 C C . LYS B 1 146 ? 10.783 125.086 55.432 1.00 87.83 489 LYS B C 1
ATOM 2286 O O . LYS B 1 146 ? 10.183 124.844 54.380 1.00 84.90 489 LYS B O 1
ATOM 2290 N N . ASP B 1 147 ? 10.175 125.352 56.593 1.00 93.45 490 ASP B N 1
ATOM 2291 C CA . ASP B 1 147 ? 8.721 125.219 56.801 1.00 91.84 490 ASP B CA 1
ATOM 2292 C C . ASP B 1 147 ? 8.219 123.795 56.642 1.00 87.52 490 ASP B C 1
ATOM 2293 O O . ASP B 1 147 ? 7.147 123.594 56.034 1.00 88.14 490 ASP B O 1
ATOM 2298 N N . ASP B 1 148 ? 8.999 122.820 57.124 1.00 79.71 491 ASP B N 1
ATOM 2299 C CA . ASP B 1 148 ? 8.575 121.418 57.112 1.00 80.86 491 ASP B CA 1
ATOM 2300 C C . ASP B 1 148 ? 8.454 120.912 55.645 1.00 82.51 491 ASP B C 1
ATOM 2301 O O . ASP B 1 148 ? 7.805 119.901 55.365 1.00 78.16 491 ASP B O 1
ATOM 2306 N N . THR B 1 149 ? 9.062 121.636 54.703 1.00 80.40 492 THR B N 1
ATOM 2307 C CA . THR B 1 149 ? 8.866 121.352 53.271 1.00 74.54 492 THR B CA 1
ATOM 2308 C C . THR B 1 149 ? 10.197 121.137 52.518 1.00 71.61 492 THR B C 1
ATOM 2309 O O . THR B 1 149 ? 11.152 121.913 52.659 1.00 70.05 492 THR B O 1
ATOM 2313 N N . LEU B 1 150 ? 10.236 120.088 51.701 1.00 66.84 493 LEU B N 1
ATOM 2314 C CA . LEU B 1 150 ? 11.367 119.821 50.832 1.00 60.86 493 LEU B CA 1
ATOM 2315 C C . LEU B 1 150 ? 11.055 120.167 49.380 1.00 59.76 493 LEU B C 1
ATOM 2316 O O . LEU B 1 150 ? 9.954 119.925 48.914 1.00 61.24 493 LEU B O 1
ATOM 2321 N N . LEU B 1 151 ? 12.031 120.743 48.682 1.00 61.29 494 LEU B N 1
ATOM 2322 C CA . LEU B 1 151 ? 11.833 121.134 47.292 1.00 55.95 494 LEU B CA 1
ATOM 2323 C C . LEU B 1 151 ? 12.667 120.331 46.292 1.00 49.81 494 LEU B C 1
ATOM 2324 O O . LEU B 1 151 ? 13.890 120.364 46.331 1.00 53.39 494 LEU B O 1
ATOM 2329 N N . VAL B 1 152 ? 11.999 119.608 45.407 1.00 47.44 495 VAL B N 1
ATOM 2330 C CA . VAL B 1 152 ? 12.667 118.845 44.371 1.00 44.90 495 VAL B CA 1
ATOM 2331 C C . VAL B 1 152 ? 12.365 119.430 42.986 1.00 41.06 495 VAL B C 1
ATOM 2332 O O . VAL B 1 152 ? 11.235 119.428 42.545 1.00 46.02 495 VAL B O 1
ATOM 2336 N N . ARG B 1 153 ? 13.372 119.943 42.302 1.00 42.30 496 ARG B N 1
ATOM 2337 C CA . ARG B 1 153 ? 13.161 120.587 41.008 1.00 41.89 496 ARG B CA 1
ATOM 2338 C C . ARG B 1 153 ? 13.513 119.642 39.878 1.00 43.19 496 ARG B C 1
ATOM 2339 O O . ARG B 1 153 ? 14.491 118.910 39.933 1.00 48.81 496 ARG B O 1
ATOM 2347 N N . CYS B 1 154 ? 12.685 119.635 38.855 1.00 43.02 497 CYS B N 1
ATOM 2348 C CA . CYS B 1 154 ? 12.895 118.747 37.734 1.00 46.22 497 CYS B CA 1
ATOM 2349 C C . CYS B 1 154 ? 12.867 119.538 36.442 1.00 44.66 497 CYS B C 1
ATOM 2350 O O . CYS B 1 154 ? 11.845 120.115 36.108 1.00 46.91 497 CYS B O 1
ATOM 2353 N N . GLU B 1 155 ? 13.996 119.587 35.742 1.00 41.08 498 GLU B N 1
ATOM 2354 C CA . GLU B 1 155 ? 14.102 120.332 34.503 1.00 43.81 498 GLU B CA 1
ATOM 2355 C C . GLU B 1 155 ? 14.452 119.387 33.367 1.00 49.04 498 GLU B C 1
ATOM 2356 O O . GLU B 1 155 ? 15.488 118.724 33.403 1.00 52.76 498 GLU B O 1
ATOM 2358 N N . VAL B 1 156 ? 13.580 119.309 32.367 1.00 49.78 499 VAL B N 1
ATOM 2359 C CA . VAL B 1 156 ? 13.775 118.380 31.273 1.00 49.87 499 VAL B CA 1
ATOM 2360 C C . VAL B 1 156 ? 14.034 119.115 29.975 1.00 49.24 499 VAL B C 1
ATOM 2361 O O . VAL B 1 156 ? 13.277 119.998 29.626 1.00 57.23 499 VAL B O 1
ATOM 2365 N N . SER B 1 157 ? 15.113 118.776 29.276 1.00 51.37 500 SER B N 1
ATOM 2366 C CA . SER B 1 157 ? 15.380 119.388 27.977 1.00 56.20 500 SER B CA 1
ATOM 2367 C C . SER B 1 157 ? 15.331 118.321 26.902 1.00 55.97 500 SER B C 1
ATOM 2368 O O . SER B 1 157 ? 15.989 117.289 27.006 1.00 56.89 500 SER B O 1
ATOM 2371 N N . THR B 1 158 ? 14.555 118.579 25.862 1.00 63.06 501 THR B N 1
ATOM 2372 C CA . THR B 1 158 ? 14.418 117.638 24.758 1.00 67.07 501 THR B CA 1
ATOM 2373 C C . THR B 1 158 ? 14.475 118.426 23.441 1.00 70.24 501 THR B C 1
ATOM 2374 O O . THR B 1 158 ? 14.386 119.655 23.458 1.00 75.80 501 THR B O 1
ATOM 2378 N N . ARG B 1 159 ? 14.633 117.745 22.311 1.00 75.26 502 ARG B N 1
ATOM 2379 C CA . ARG B 1 159 ? 14.582 118.426 21.011 1.00 81.21 502 ARG B CA 1
ATOM 2380 C C . ARG B 1 159 ? 13.753 117.646 19.994 1.00 80.04 502 ARG B C 1
ATOM 2381 O O . ARG B 1 159 ? 14.069 116.498 19.689 1.00 75.22 502 ARG B O 1
ATOM 2383 N N . PHE B 1 160 ? 12.694 118.270 19.476 1.00 85.48 503 PHE B N 1
ATOM 2384 C CA . PHE B 1 160 ? 11.876 117.663 18.417 1.00 85.18 503 PHE B CA 1
ATOM 2385 C C . PHE B 1 160 ? 11.029 118.714 17.692 1.00 91.59 503 PHE B C 1
ATOM 2386 O O . PHE B 1 160 ? 10.960 119.872 18.128 1.00 92.03 503 PHE B O 1
ATOM 2394 N N . ASP B 1 161 ? 10.366 118.291 16.609 1.00 95.40 504 ASP B N 1
ATOM 2395 C CA . ASP B 1 161 ? 9.599 119.195 15.739 1.00 98.79 504 ASP B CA 1
ATOM 2396 C C . ASP B 1 161 ? 8.087 118.945 15.750 1.00 98.95 504 ASP B C 1
ATOM 2397 O O . ASP B 1 161 ? 7.398 119.257 16.722 1.00 100.38 504 ASP B O 1
ATOM 2399 N N . LEU B 1 162 ? 7.575 118.403 14.649 1.00 104.85 505 LEU B N 1
ATOM 2400 C CA . LEU B 1 162 ? 6.154 118.089 14.540 1.00 103.90 505 LEU B CA 1
ATOM 2401 C C . LEU B 1 162 ? 5.864 117.033 13.463 1.00 102.09 505 LEU B C 1
ATOM 2402 O O . LEU B 1 162 ? 5.414 117.369 12.365 1.00 102.29 505 LEU B O 1
ATOM 2404 N N . GLU B 1 163 ? 6.130 115.764 13.783 1.00 98.05 506 GLU B N 1
ATOM 2405 C CA . GLU B 1 163 ? 5.678 114.640 12.959 1.00 94.36 506 GLU B CA 1
ATOM 2406 C C . GLU B 1 163 ? 4.190 114.409 13.211 1.00 91.22 506 GLU B C 1
ATOM 2407 O O . GLU B 1 163 ? 3.810 113.456 13.889 1.00 84.25 506 GLU B O 1
ATOM 2409 N N . HIS B 1 164 ? 3.371 115.292 12.639 1.00 96.48 507 HIS B N 1
ATOM 2410 C CA . HIS B 1 164 ? 1.966 115.483 13.014 1.00 94.02 507 HIS B CA 1
ATOM 2411 C C . HIS B 1 164 ? 1.863 116.019 14.448 1.00 85.11 507 HIS B C 1
ATOM 2412 O O . HIS B 1 164 ? 1.501 117.182 14.674 1.00 78.03 507 HIS B O 1
ATOM 2414 N N . HIS C 2 4 ? 20.633 99.859 13.196 1.00 85.78 601 HIS C N 1
ATOM 2415 C CA . HIS C 2 4 ? 20.049 98.915 14.150 1.00 92.83 601 HIS C CA 1
ATOM 2416 C C . HIS C 2 4 ? 20.861 98.827 15.463 1.00 84.23 601 HIS C C 1
ATOM 2417 O O . HIS C 2 4 ? 22.020 98.385 15.465 1.00 80.15 601 HIS C O 1
ATOM 2419 N N . GLY C 2 5 ? 20.247 99.258 16.569 1.00 71.10 602 GLY C N 1
ATOM 2420 C CA . GLY C 2 5 ? 20.818 99.089 17.902 1.00 58.74 602 GLY C CA 1
ATOM 2421 C C . GLY C 2 5 ? 19.919 98.258 18.819 1.00 53.28 602 GLY C C 1
ATOM 2422 O O . GLY C 2 5 ? 18.721 98.097 18.542 1.00 54.60 602 GLY C O 1
ATOM 2423 N N . PRO C 2 6 ? 20.482 97.725 19.921 1.00 45.61 603 PRO C N 1
ATOM 2424 C CA . PRO C 2 6 ? 19.746 96.901 20.898 1.00 47.27 603 PRO C CA 1
ATOM 2425 C C . PRO C 2 6 ? 18.797 97.700 21.811 1.00 44.59 603 PRO C C 1
ATOM 2426 O O . PRO C 2 6 ? 19.006 98.889 22.007 1.00 52.17 603 PRO C O 1
ATOM 2430 N N . GLU C 2 7 ? 17.770 97.049 22.350 1.00 39.11 604 GLU C N 1
ATOM 2431 C CA . GLU C 2 7 ? 16.858 97.680 23.296 1.00 36.37 604 GLU C CA 1
ATOM 2432 C C . GLU C 2 7 ? 16.249 96.645 24.248 1.00 40.16 604 GLU C C 1
ATOM 2433 O O . GLU C 2 7 ? 16.103 95.466 23.903 1.00 38.64 604 GLU C O 1
ATOM 2435 N N . GLU C 2 8 ? 15.918 97.077 25.459 1.00 39.58 605 GLU C N 1
ATOM 2436 C CA . GLU C 2 8 ? 15.165 96.232 26.371 1.00 37.80 605 GLU C CA 1
ATOM 2437 C C . GLU C 2 8 ? 13.804 96.019 25.779 1.00 37.75 605 GLU C C 1
ATOM 2438 O O . GLU C 2 8 ? 13.291 96.883 25.086 1.00 42.31 605 GLU C O 1
ATOM 2444 N N . ASN C 2 9 ? 13.199 94.884 26.080 1.00 35.79 606 ASN C N 1
ATOM 2445 C CA . ASN C 2 9 ? 11.981 94.497 25.415 1.00 37.70 606 ASN C CA 1
ATOM 2446 C C . ASN C 2 9 ? 11.266 93.438 26.222 1.00 42.43 606 ASN C C 1
ATOM 2447 O O . ASN C 2 9 ? 11.799 92.361 26.417 1.00 43.00 606 ASN C O 1
ATOM 2452 N N . GLU C 2 10 ? 10.061 93.753 26.691 1.00 46.92 607 GLU C N 1
ATOM 2453 C CA . GLU C 2 10 ? 9.325 92.878 27.591 1.00 48.17 607 GLU C CA 1
ATOM 2454 C C . GLU C 2 10 ? 8.288 92.057 26.813 1.00 48.58 607 GLU C C 1
ATOM 2455 O O . GLU C 2 10 ? 7.803 92.492 25.773 1.00 51.72 607 GLU C O 1
ATOM 2461 N N . TYR C 2 11 ? 7.985 90.857 27.306 1.00 51.75 608 TYR C N 1
ATOM 2462 C CA . TYR C 2 11 ? 7.050 89.925 26.666 1.00 53.63 608 TYR C CA 1
ATOM 2463 C C . TYR C 2 11 ? 6.143 89.231 27.716 1.00 62.38 608 TYR C C 1
ATOM 2464 O O . TYR C 2 11 ? 6.655 88.631 28.670 1.00 64.48 608 TYR C O 1
ATOM 2473 N N . LYS C 2 12 ? 4.812 89.268 27.560 1.00 66.26 609 LYS C N 1
ATOM 2474 C CA . LYS C 2 12 ? 4.110 89.736 26.365 1.00 63.35 609 LYS C CA 1
ATOM 2475 C C . LYS C 2 12 ? 3.779 91.225 26.471 1.00 65.34 609 LYS C C 1
ATOM 2476 O O . LYS C 2 12 ? 3.798 91.949 25.472 1.00 71.24 609 LYS C O 1
ATOM 2482 N N . GLY D 2 5 ? 26.167 106.336 39.404 1.00 53.82 602 GLY D N 1
ATOM 2483 C CA . GLY D 2 5 ? 25.450 106.584 38.162 1.00 52.67 602 GLY D CA 1
ATOM 2484 C C . GLY D 2 5 ? 23.972 106.233 38.252 1.00 50.03 602 GLY D C 1
ATOM 2485 O O . GLY D 2 5 ? 23.575 105.481 39.151 1.00 49.08 602 GLY D O 1
ATOM 2486 N N . PRO D 2 6 ? 23.151 106.774 37.325 1.00 46.36 603 PRO D N 1
ATOM 2487 C CA . PRO D 2 6 ? 21.704 106.511 37.240 1.00 44.58 603 PRO D CA 1
ATOM 2488 C C . PRO D 2 6 ? 21.390 105.135 36.643 1.00 43.01 603 PRO D C 1
ATOM 2489 O O . PRO D 2 6 ? 21.953 104.730 35.637 1.00 49.84 603 PRO D O 1
ATOM 2493 N N . GLU D 2 7 ? 20.481 104.414 37.266 1.00 42.92 604 GLU D N 1
ATOM 2494 C CA . GLU D 2 7 ? 20.105 103.101 36.779 1.00 41.42 604 GLU D CA 1
ATOM 2495 C C . GLU D 2 7 ? 18.581 102.982 36.706 1.00 39.55 604 GLU D C 1
ATOM 2496 O O . GLU D 2 7 ? 17.854 103.665 37.427 1.00 39.17 604 GLU D O 1
ATOM 2498 N N . GLU D 2 8 ? 18.103 102.128 35.811 1.00 41.36 605 GLU D N 1
ATOM 2499 C CA . GLU D 2 8 ? 16.683 101.852 35.702 1.00 40.00 605 GLU D CA 1
ATOM 2500 C C . GLU D 2 8 ? 16.252 101.158 36.975 1.00 37.66 605 GLU D C 1
ATOM 2501 O O . GLU D 2 8 ? 17.035 100.441 37.576 1.00 40.83 605 GLU D O 1
ATOM 2507 N N . ASN D 2 9 ? 15.010 101.374 37.378 1.00 39.56 606 ASN D N 1
ATOM 2508 C CA . ASN D 2 9 ? 14.512 100.921 38.666 1.00 41.07 606 ASN D CA 1
ATOM 2509 C C . ASN D 2 9 ? 12.993 100.777 38.612 1.00 47.66 606 ASN D C 1
ATOM 2510 O O . ASN D 2 9 ? 12.314 101.678 38.132 1.00 48.09 606 ASN D O 1
ATOM 2515 N N . GLU D 2 10 ? 12.459 99.650 39.084 1.00 51.02 607 GLU D N 1
ATOM 2516 C CA . GLU D 2 10 ? 11.011 99.406 39.036 1.00 50.01 607 GLU D CA 1
ATOM 2517 C C . GLU D 2 10 ? 10.356 99.420 40.416 1.00 53.42 607 GLU D C 1
ATOM 2518 O O . GLU D 2 10 ? 10.847 98.799 41.359 1.00 56.14 607 GLU D O 1
ATOM 2524 N N . TYR D 2 11 ? 9.229 100.114 40.520 1.00 56.66 608 TYR D N 1
ATOM 2525 C CA . TYR D 2 11 ? 8.524 100.258 41.792 1.00 59.73 608 TYR D CA 1
ATOM 2526 C C . TYR D 2 11 ? 7.591 99.078 42.096 1.00 56.14 608 TYR D C 1
ATOM 2527 O O . TYR D 2 11 ? 6.599 98.858 41.393 1.00 57.86 608 TYR D O 1
#